Protein 6YYL (pdb70)

Secondary structure (DSSP, 8-state):
-TT---HHHHHTTS----EEEEE---TT--HHHHHHHHHHHHTTSEEEEEEEEETTTTEEEEEEEEEESSTHHHHHHHHHHTTSB--STT---B-EEEE-SS-SHHHHHHHHTTSGGGGS-GGGS-EEE--SSTTTT-EEPPPPP--/-TT---HHHHHTTS----EEEEE---TT--HHHHHHHHHHHHTTSEEEEEEEEETTTTEEEEEEEEEESSTTHHHHHHHHHTT-B--STT---B-EEEE-SS-SHHHHHHHHTTSGGGGS-GGGS-EEE--SSTTTTPEEPPPPP-

Structure (mmCIF, N/CA/C/O backbone):
data_6YYL
#
_entry.id   6YYL
#
_cell.length_a   75.532
_cell.length_b   75.532
_cell.length_c   70.759
_cell.angle_alpha   90.000
_cell.angle_beta   90.000
_cell.angle_gamma   90.000
#
_symmetry.space_group_name_H-M   'P 41'
#
loop_
_entity.id
_entity.type
_entity.pdbx_description
1 polymer 'Meiosis protein mei2'
2 non-polymer DI(HYDROXYETHYL)ETHER
3 non-polymer 1,2-ETHANEDIOL
4 non-polymer 'SULFATE ION'
5 water water
#
loop_
_atom_site.group_PDB
_atom_site.id
_atom_site.type_symbol
_atom_site.label_atom_id
_atom_site.label_alt_id
_atom_site.label_comp_id
_atom_site.label_asym_id
_atom_site.label_entity_id
_atom_site.label_seq_id
_atom_site.pdbx_PDB_ins_code
_atom_site.Cartn_x
_atom_site.Cartn_y
_atom_site.Cartn_z
_atom_site.occupancy
_atom_site.B_iso_or_equiv
_atom_site.auth_seq_id
_atom_site.auth_comp_id
_atom_site.auth_asym_id
_atom_site.auth_atom_id
_atom_site.pdbx_PDB_model_num
ATOM 1 N N . ASP A 1 12 ? -45.393 2.386 -6.224 1.00 59.82 580 ASP A N 1
ATOM 2 C CA . ASP A 1 12 ? -44.140 1.715 -5.886 1.00 58.83 580 ASP A CA 1
ATOM 3 C C . ASP A 1 12 ? -43.769 1.879 -4.392 1.00 55.48 580 ASP A C 1
ATOM 4 O O . ASP A 1 12 ? -44.454 2.607 -3.664 1.00 52.65 580 ASP A O 1
ATOM 9 N N . ARG A 1 13 ? -42.686 1.199 -3.945 1.00 48.91 581 ARG A N 1
ATOM 10 C CA . ARG A 1 13 ? -42.206 1.237 -2.557 1.00 46.83 581 ARG A CA 1
ATOM 11 C C . ARG A 1 13 ? -41.825 2.659 -2.070 1.00 45.81 581 ARG A C 1
ATOM 12 O O . ARG A 1 13 ? -41.831 2.902 -0.861 1.00 44.33 581 ARG A O 1
ATOM 20 N N . ASN A 1 14 ? -41.488 3.585 -3.004 1.00 39.26 582 ASN A N 1
ATOM 21 C CA . ASN A 1 14 ? -41.091 4.959 -2.651 1.00 35.94 582 ASN A CA 1
ATOM 22 C C . ASN A 1 14 ? -42.151 6.010 -3.004 1.00 37.53 582 ASN A C 1
ATOM 23 O O . ASN A 1 14 ? -41.869 7.200 -2.885 1.00 35.53 582 ASN A O 1
ATOM 28 N N . SER A 1 15 ? -43.400 5.602 -3.341 1.00 33.57 583 SER A N 1
ATOM 29 C CA . SER A 1 15 ? -44.427 6.621 -3.608 1.00 33.14 583 SER A CA 1
ATOM 30 C C . SER A 1 15 ? -44.911 7.217 -2.301 1.00 35.36 583 SER A C 1
ATOM 31 O O . SER A 1 15 ? -44.979 6.509 -1.301 1.00 35.02 583 SER A O 1
ATOM 34 N N . VAL A 1 16 ? -45.227 8.515 -2.305 1.00 31.67 584 VAL A N 1
ATOM 35 C CA . VAL A 1 16 ? -45.714 9.220 -1.117 1.00 31.34 584 VAL A CA 1
ATOM 36 C C . VAL A 1 16 ? -47.255 9.242 -1.145 1.00 37.15 584 VAL A C 1
ATOM 37 O O . VAL A 1 16 ? -47.858 9.622 -2.153 1.00 37.69 584 VAL A O 1
ATOM 41 N N . ASP A 1 17 ? -47.877 8.833 -0.027 1.00 33.21 585 ASP A N 1
ATOM 42 C CA . ASP A 1 17 ? -49.322 8.823 0.162 1.00 33.06 585 ASP A CA 1
ATOM 43 C C . ASP A 1 17 ? -49.595 9.613 1.454 1.00 34.35 585 ASP A C 1
ATOM 44 O O . ASP A 1 17 ? -49.260 9.133 2.530 1.00 33.35 585 ASP A O 1
ATOM 49 N N . TYR A 1 18 ? -50.153 10.827 1.343 1.00 30.03 586 TYR A N 1
ATOM 50 C CA . TYR A 1 18 ? -50.415 11.688 2.517 1.00 30.27 586 TYR A CA 1
ATOM 51 C C . TYR A 1 18 ? -51.268 11.029 3.595 1.00 33.34 586 TYR A C 1
ATOM 52 O O . TYR A 1 18 ? -50.976 11.208 4.779 1.00 32.94 586 TYR A O 1
ATOM 61 N N . ALA A 1 19 ? -52.306 10.258 3.199 1.00 30.73 587 ALA A N 1
ATOM 62 C CA . ALA A 1 19 ? -53.168 9.568 4.173 1.00 31.39 587 ALA A CA 1
ATOM 63 C C . ALA A 1 19 ? -52.408 8.542 5.010 1.00 34.99 587 ALA A C 1
ATOM 64 O O . ALA A 1 19 ? -52.733 8.362 6.181 1.00 34.57 587 ALA A O 1
ATOM 66 N N . GLN A 1 20 ? -51.394 7.871 4.419 1.00 32.70 588 GLN A N 1
ATOM 67 C CA . GLN A 1 20 ? -50.584 6.871 5.144 1.00 32.57 588 GLN A CA 1
ATOM 68 C C . GLN A 1 20 ? -49.688 7.571 6.162 1.00 34.45 588 GLN A C 1
ATOM 69 O O . GLN A 1 20 ? -49.453 7.031 7.232 1.00 33.89 588 GLN A O 1
ATOM 75 N N . ILE A 1 21 ? -49.219 8.793 5.839 1.00 30.49 589 ILE A N 1
ATOM 76 C CA . ILE A 1 21 ? -48.427 9.609 6.765 1.00 28.62 589 ILE A CA 1
ATOM 77 C C . ILE A 1 21 ? -49.319 10.068 7.919 1.00 34.54 589 ILE A C 1
ATOM 78 O O . ILE A 1 21 ? -48.911 9.971 9.079 1.00 34.15 589 ILE A O 1
ATOM 83 N N . ALA A 1 22 ? -50.524 10.595 7.593 1.00 31.60 590 ALA A N 1
ATOM 84 C CA . ALA A 1 22 ? -51.483 11.079 8.583 1.00 31.53 590 ALA A CA 1
ATOM 85 C C . ALA A 1 22 ? -51.855 9.968 9.578 1.00 37.43 590 ALA A C 1
ATOM 86 O O . ALA A 1 22 ? -51.845 10.234 10.777 1.00 39.23 590 ALA A O 1
ATOM 88 N N . SER A 1 23 ? -52.101 8.718 9.095 1.00 31.96 591 SER A N 1
ATOM 89 C CA . SER A 1 23 ? -52.469 7.572 9.946 1.00 32.61 591 SER A CA 1
ATOM 90 C C . SER A 1 23 ? -51.272 6.901 10.699 1.00 36.80 591 SER A C 1
ATOM 91 O O . SER A 1 23 ? -51.486 5.995 11.507 1.00 36.64 591 SER A O 1
ATOM 94 N N . GLY A 1 24 ? -50.048 7.357 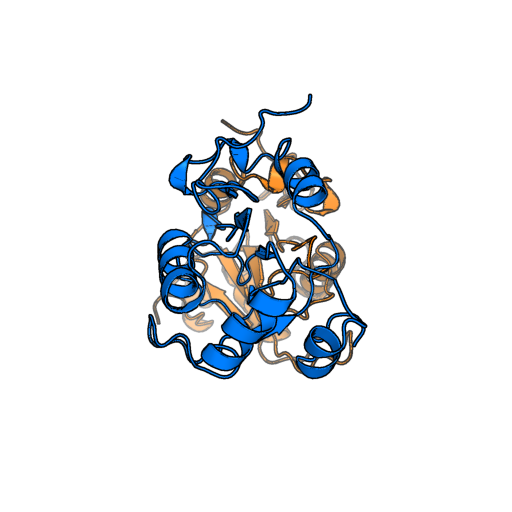10.441 1.00 33.82 592 GLY A N 1
ATOM 95 C CA . GLY A 1 24 ? -48.848 6.855 11.113 1.00 34.04 592 GLY A CA 1
ATOM 96 C C . GLY A 1 24 ? -48.318 5.501 10.669 1.00 38.11 592 GLY A C 1
ATOM 97 O O . GLY A 1 24 ? -47.544 4.876 11.401 1.00 38.11 592 GLY A O 1
ATOM 98 N N . ILE A 1 25 ? -48.700 5.049 9.460 1.00 34.59 593 ILE A N 1
ATOM 99 C CA . ILE A 1 25 ? -48.271 3.749 8.926 1.00 35.79 593 ILE A CA 1
ATOM 100 C C . ILE A 1 25 ? -47.059 3.876 7.976 1.00 39.60 593 ILE A C 1
ATOM 101 O O . ILE A 1 25 ? -46.593 2.868 7.454 1.00 40.48 593 ILE A O 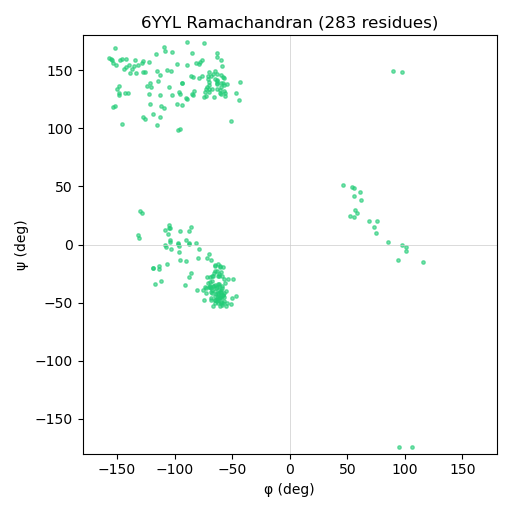1
ATOM 106 N N . ASP A 1 26 ? -46.539 5.097 7.785 1.00 34.62 594 ASP A N 1
ATOM 107 C CA . ASP A 1 26 ? -45.312 5.347 7.039 1.00 33.73 594 ASP A CA 1
ATOM 108 C C . ASP A 1 26 ? -44.633 6.530 7.729 1.00 34.27 594 ASP A C 1
ATOM 109 O O . ASP A 1 26 ?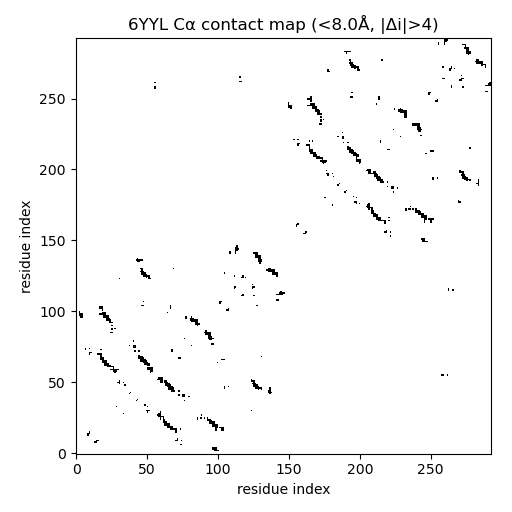 -45.080 7.657 7.576 1.00 32.21 594 ASP A O 1
ATOM 114 N N . THR A 1 27 ? -43.574 6.258 8.511 1.00 30.40 595 THR A N 1
ATOM 115 C CA . THR A 1 27 ? -42.856 7.298 9.265 1.00 29.85 595 THR A CA 1
ATOM 116 C C . THR A 1 27 ? -41.494 7.673 8.639 1.00 35.47 595 THR A C 1
ATOM 117 O O . THR A 1 27 ? -40.674 8.325 9.294 1.00 35.09 595 THR A O 1
ATOM 121 N N . ARG A 1 28 ? -41.271 7.308 7.362 1.00 32.70 596 ARG A N 1
ATOM 122 C CA . ARG A 1 28 ? -40.046 7.730 6.647 1.00 31.37 596 ARG A CA 1
ATOM 123 C C . ARG A 1 28 ? -40.027 9.257 6.523 1.00 32.59 596 ARG A C 1
ATOM 124 O O . ARG A 1 28 ? -41.080 9.884 6.317 1.00 31.35 596 ARG A O 1
ATOM 132 N N . THR A 1 29 ? -38.846 9.863 6.720 1.00 28.33 597 THR A N 1
ATOM 133 C CA . THR A 1 29 ? -38.716 11.330 6.727 1.00 25.85 597 THR A CA 1
ATOM 134 C C . THR A 1 29 ? -37.895 11.875 5.562 1.00 27.94 597 THR A C 1
ATOM 135 O O . THR A 1 29 ? -37.979 13.056 5.281 1.00 26.97 597 THR A O 1
ATOM 139 N N . THR A 1 30 ? -37.087 11.039 4.912 1.00 26.36 598 THR A N 1
ATOM 140 C CA . THR A 1 30 ? -36.245 11.515 3.803 1.00 26.42 598 THR A CA 1
ATOM 141 C C . THR A 1 30 ? -36.978 11.410 2.494 1.00 29.44 598 THR A C 1
ATOM 142 O O . THR A 1 30 ? -37.465 10.353 2.091 1.00 28.38 598 THR A O 1
ATOM 146 N N . VAL A 1 31 ? -37.032 12.532 1.827 1.00 28.35 599 VAL A N 1
ATOM 147 C CA . VAL A 1 31 ? -37.739 12.653 0.582 1.00 28.34 599 VAL A CA 1
ATOM 148 C C . VAL A 1 31 ? -36.819 13.193 -0.521 1.00 32.28 599 VAL A C 1
ATOM 149 O O . VAL A 1 31 ? -35.934 13.997 -0.254 1.00 32.30 599 VAL A O 1
ATOM 153 N N A MET A 1 32 ? -37.067 12.753 -1.749 0.52 28.59 600 MET A N 1
ATOM 154 N N B MET A 1 32 ? -37.030 12.736 -1.761 0.48 30.07 600 MET A N 1
ATOM 155 C CA A MET A 1 32 ? -36.396 13.246 -2.939 0.52 28.28 600 MET A CA 1
ATOM 156 C CA B MET A 1 32 ? -36.315 13.217 -2.944 0.48 30.53 600 MET A CA 1
ATOM 157 C C A MET A 1 32 ? -37.306 14.289 -3.561 0.52 32.74 600 MET A C 1
ATOM 158 C C B MET A 1 32 ? -37.231 14.228 -3.660 0.48 34.13 600 MET A C 1
ATOM 159 O O A MET A 1 32 ? -38.474 13.995 -3.803 0.52 32.01 600 MET A O 1
ATOM 160 O O B MET A 1 32 ? -38.326 13.848 -4.067 0.48 33.82 600 MET A O 1
ATOM 169 N N . ILE A 1 33 ? -36.797 15.505 -3.800 1.00 30.51 601 ILE A N 1
ATOM 170 C CA . ILE A 1 33 ? -37.578 16.550 -4.514 1.00 29.53 601 ILE A CA 1
ATOM 171 C C . ILE A 1 33 ? -37.117 16.359 -5.963 1.00 32.64 601 ILE A C 1
ATOM 172 O O . ILE A 1 33 ? -35.918 16.426 -6.234 1.00 30.40 601 ILE A O 1
ATOM 177 N N . LYS A 1 34 ? -38.058 16.085 -6.871 1.00 29.67 602 LYS A N 1
ATOM 178 C CA . LYS A 1 34 ? -37.800 15.702 -8.265 1.00 29.89 602 LYS A CA 1
ATOM 179 C C . LYS A 1 34 ? -38.143 16.766 -9.323 1.00 32.20 602 LYS A C 1
ATOM 180 O O . LYS A 1 34 ? -38.840 17.725 -9.016 1.00 31.74 602 LYS A O 1
ATOM 186 N N . ASN A 1 35 ? -37.656 16.562 -10.574 1.00 28.94 603 ASN A N 1
ATOM 187 C CA . ASN A 1 35 ? -37.877 17.430 -11.752 1.00 29.25 603 ASN A CA 1
ATOM 188 C C . ASN A 1 35 ? -37.448 18.865 -11.520 1.00 31.48 603 ASN A C 1
ATOM 189 O O . ASN A 1 35 ? -38.132 19.809 -11.919 1.00 30.08 603 ASN A O 1
ATOM 194 N N . ILE A 1 36 ? -36.305 19.028 -10.866 1.00 27.52 604 ILE A N 1
ATOM 195 C CA . ILE A 1 36 ? -35.778 20.350 -10.555 1.00 26.27 604 ILE A CA 1
ATOM 196 C C . ILE A 1 36 ? -35.207 20.969 -11.822 1.00 30.63 604 ILE A C 1
ATOM 197 O O . ILE A 1 36 ? -34.412 20.302 -12.481 1.00 31.72 604 ILE A O 1
ATOM 202 N N . PRO A 1 37 ? -35.609 22.216 -12.215 1.00 27.40 605 PRO A N 1
ATOM 203 C CA . PRO A 1 37 ? -35.057 22.808 -13.463 1.00 27.47 605 PRO A CA 1
ATOM 204 C C . PRO A 1 37 ? -33.530 22.900 -13.419 1.00 33.65 605 PRO A C 1
ATOM 205 O O . PRO A 1 37 ? -32.969 23.121 -12.350 1.00 33.04 605 PRO A O 1
ATOM 209 N N . ASN A 1 38 ? -32.864 22.694 -14.568 1.00 32.46 606 ASN A N 1
ATOM 210 C CA . ASN A 1 38 ? -31.397 22.693 -14.689 1.00 33.26 606 ASN A CA 1
ATOM 211 C C . ASN A 1 38 ? -30.680 23.853 -14.004 1.00 35.41 606 ASN A C 1
ATOM 212 O O . ASN A 1 38 ? -29.667 23.631 -13.339 1.00 35.29 606 ASN A O 1
ATOM 217 N N . LYS A 1 39 ? -31.189 25.070 -14.163 1.00 29.95 607 LYS A N 1
ATOM 218 C CA . LYS A 1 39 ? -30.506 26.246 -13.634 1.00 29.67 607 LYS A CA 1
ATOM 219 C C . LYS A 1 39 ? -30.904 26.634 -12.213 1.00 32.07 607 LYS A C 1
ATOM 220 O O . LYS A 1 39 ? -30.379 27.608 -11.685 1.00 29.85 607 LYS A O 1
ATOM 226 N N . PHE A 1 40 ? -31.765 25.842 -11.561 1.00 29.09 608 PHE A N 1
ATOM 227 C CA . PHE A 1 40 ? -32.137 26.095 -10.183 1.00 28.82 608 PHE A CA 1
ATOM 228 C C . PHE A 1 40 ? -30.897 25.934 -9.299 1.00 33.99 608 PHE A C 1
ATOM 229 O O . PHE A 1 40 ? -30.029 25.101 -9.599 1.00 34.13 608 PHE A O 1
ATOM 237 N N . THR A 1 41 ? -30.769 26.774 -8.274 1.00 30.06 609 THR A N 1
ATOM 238 C CA . THR A 1 41 ? -29.610 26.701 -7.363 1.00 29.88 609 THR A CA 1
ATOM 239 C C . THR A 1 41 ? -30.064 26.168 -6.005 1.00 30.61 609 THR A C 1
ATOM 240 O O . THR A 1 41 ? -31.271 26.108 -5.758 1.00 29.29 609 THR A O 1
ATOM 244 N N . GLN A 1 42 ? -29.117 25.831 -5.098 1.00 27.72 610 GLN A N 1
ATOM 245 C CA . GLN A 1 42 ? -29.502 25.345 -3.770 1.00 28.48 610 GLN A CA 1
ATOM 246 C C . GLN A 1 42 ? -30.122 26.477 -2.944 1.00 31.09 610 GLN A C 1
ATOM 247 O O . GLN A 1 42 ? -31.040 26.215 -2.177 1.00 30.45 610 GLN A O 1
ATOM 253 N N . GLN A 1 43 ? -29.674 27.742 -3.147 1.00 28.49 611 GLN A N 1
ATOM 254 C CA . GLN A 1 43 ? -30.271 28.896 -2.459 1.00 28.00 611 GLN A CA 1
ATOM 255 C C . GLN A 1 43 ? -31.761 29.061 -2.869 1.00 30.51 611 GLN A C 1
ATOM 256 O O . GLN A 1 43 ? -32.624 29.273 -2.005 1.00 29.86 611 GLN A O 1
ATOM 262 N N . MET A 1 44 ? -32.047 28.985 -4.185 1.00 27.45 612 MET A N 1
ATOM 263 C CA . MET A 1 44 ? -33.428 29.078 -4.724 1.00 26.79 612 MET A CA 1
ATOM 264 C C . MET A 1 44 ? -34.281 27.956 -4.135 1.00 28.58 612 MET A C 1
ATOM 265 O O . MET A 1 44 ? -35.425 28.185 -3.792 1.00 28.75 612 MET A O 1
ATOM 270 N N . LEU A 1 45 ? -33.711 26.753 -3.979 1.00 26.87 613 LEU A N 1
ATOM 271 C CA . LEU A 1 45 ? -34.443 25.623 -3.395 1.00 25.18 613 LEU A CA 1
ATOM 272 C C . LEU A 1 45 ? -34.728 25.858 -1.924 1.00 29.04 613 LEU A C 1
ATOM 273 O O . LEU A 1 45 ? -35.840 25.607 -1.480 1.00 28.75 613 LEU A O 1
ATOM 278 N N . ARG A 1 46 ? -33.728 26.316 -1.154 1.00 27.99 614 ARG A N 1
ATOM 279 C CA . ARG A 1 46 ? -33.916 26.613 0.268 1.00 27.25 614 ARG A CA 1
ATOM 280 C C . ARG A 1 46 ? -35.056 27.648 0.457 1.00 29.38 614 ARG A C 1
ATOM 281 O O . ARG A 1 46 ? -35.935 27.439 1.279 1.00 29.24 614 ARG A O 1
ATOM 289 N N . ASP A 1 47 ? -35.034 28.748 -0.311 1.00 25.83 615 ASP A N 1
ATOM 290 C CA . ASP A 1 47 ? -36.057 29.797 -0.263 1.00 24.80 615 ASP A CA 1
ATOM 291 C C . ASP A 1 47 ? -37.446 29.243 -0.623 1.00 27.39 615 ASP A C 1
ATOM 292 O O . ASP A 1 47 ? -38.416 29.503 0.080 1.00 24.80 615 ASP A O 1
ATOM 297 N N . TYR A 1 48 ? -37.516 28.433 -1.684 1.00 24.75 616 TYR A N 1
ATOM 298 C CA . TYR A 1 48 ? -38.740 27.780 -2.183 1.00 24.19 616 TYR A CA 1
ATOM 299 C C . TYR A 1 48 ? -39.355 26.922 -1.066 1.00 26.91 616 TYR A C 1
ATOM 300 O O . TYR A 1 48 ? -40.554 27.004 -0.815 1.00 28.07 616 TYR A O 1
ATOM 309 N N . ILE A 1 49 ? -38.546 26.070 -0.425 1.00 22.87 617 ILE A N 1
ATOM 310 C CA . ILE A 1 49 ? -39.025 25.206 0.662 1.00 22.49 617 ILE A CA 1
ATOM 311 C C . ILE A 1 49 ? -39.493 26.046 1.849 1.00 27.37 617 ILE A C 1
ATOM 312 O O . ILE A 1 49 ? -40.530 25.731 2.412 1.00 28.07 617 ILE A O 1
ATOM 317 N N . ASP A 1 50 ? -38.729 27.119 2.219 1.00 25.90 618 ASP A N 1
ATOM 318 C CA . ASP A 1 50 ? -39.020 28.010 3.358 1.00 25.66 618 ASP A CA 1
ATOM 319 C C . ASP A 1 50 ? -40.343 28.771 3.244 1.00 31.06 618 ASP A C 1
ATOM 320 O O . ASP A 1 50 ? -40.847 29.226 4.265 1.00 29.22 618 ASP A O 1
ATOM 325 N N . VAL A 1 51 ? -40.948 28.858 2.030 1.00 28.50 619 VAL A N 1
ATOM 326 C CA . VAL A 1 51 ? -42.272 29.501 1.868 1.00 27.59 619 VAL A CA 1
ATOM 327 C C . VAL A 1 51 ? -43.298 28.798 2.758 1.00 30.91 619 VAL A C 1
ATOM 328 O O . VAL A 1 51 ? -44.129 29.454 3.392 1.00 31.61 619 VAL A O 1
ATOM 332 N N . THR A 1 52 ? -43.263 27.470 2.781 1.00 26.29 620 THR A N 1
ATOM 333 C CA . THR A 1 52 ? -44.271 26.687 3.510 1.00 26.05 620 THR A CA 1
ATOM 334 C C . THR A 1 52 ? -43.675 25.844 4.627 1.00 30.65 620 THR A C 1
ATOM 335 O O . THR A 1 52 ? -44.423 25.373 5.488 1.00 30.21 620 THR A O 1
ATOM 339 N N . ASN A 1 53 ? -42.353 25.576 4.557 1.00 25.39 621 ASN A N 1
ATOM 340 C CA . ASN A 1 53 ? -41.739 24.609 5.451 1.00 26.12 621 ASN A CA 1
ATOM 341 C C . ASN A 1 53 ? -40.498 25.073 6.216 1.00 28.20 621 ASN A C 1
ATOM 342 O O . ASN A 1 53 ? -39.676 24.238 6.609 1.00 26.75 621 ASN A O 1
ATOM 347 N N . LYS A 1 54 ? -40.380 26.371 6.466 1.00 25.59 622 LYS A N 1
ATOM 348 C CA . LYS A 1 54 ? -39.263 26.909 7.241 1.00 27.57 622 LYS A CA 1
ATOM 349 C C . LYS A 1 54 ? -39.224 26.225 8.625 1.00 31.72 622 LYS A C 1
ATOM 350 O O . LYS A 1 54 ? -40.265 26.077 9.274 1.00 31.05 622 LYS A O 1
ATOM 356 N N . GLY A 1 55 ? -38.034 25.779 9.019 1.00 29.62 623 GLY A N 1
ATOM 357 C CA . GLY A 1 55 ? -37.788 25.158 10.320 1.00 29.94 623 GLY A CA 1
ATOM 358 C C . GLY A 1 55 ? -38.289 23.733 10.475 1.00 33.73 623 GLY A C 1
ATOM 359 O O . GLY A 1 55 ? -38.237 23.192 11.583 1.00 34.53 623 GLY A O 1
ATOM 360 N N . THR A 1 56 ? -38.724 23.084 9.372 1.00 26.19 624 THR A N 1
ATOM 361 C CA . THR A 1 56 ? -39.281 21.722 9.436 1.00 26.28 624 THR A CA 1
ATOM 362 C C . THR A 1 56 ? -38.315 20.628 8.965 1.00 29.25 624 THR A C 1
ATOM 363 O O . THR A 1 56 ? -38.652 19.447 9.030 1.00 29.57 624 THR A O 1
ATOM 367 N N . TYR A 1 57 ? -37.134 21.009 8.478 1.00 25.28 625 TYR A N 1
ATOM 368 C CA . TYR A 1 57 ? -36.202 20.026 7.928 1.00 24.62 625 TYR A CA 1
ATOM 369 C C . TYR A 1 57 ? -34.807 20.148 8.539 1.00 27.47 625 TYR A C 1
ATOM 370 O O . TYR A 1 57 ? -34.446 21.222 9.042 1.00 26.44 625 TYR A O 1
ATOM 379 N N . ASP A 1 58 ? -34.025 19.060 8.507 1.00 24.89 626 ASP A N 1
ATOM 380 C CA . ASP A 1 58 ? -32.701 19.106 9.161 1.00 25.76 626 ASP A CA 1
ATOM 381 C C . ASP A 1 58 ? -31.561 18.584 8.296 1.00 28.26 626 ASP A C 1
ATOM 382 O O . ASP A 1 58 ? -30.438 18.469 8.757 1.00 27.76 626 ASP A O 1
ATOM 387 N N . PHE A 1 59 ? -31.855 18.314 7.041 1.00 27.39 627 PHE A N 1
ATOM 388 C CA . PHE A 1 59 ? -30.878 17.978 6.004 1.00 25.78 627 PHE A CA 1
ATOM 389 C C . PHE A 1 59 ? -31.419 18.509 4.707 1.00 29.43 627 PHE A C 1
ATOM 390 O O . PHE A 1 59 ? -32.606 18.353 4.442 1.00 28.09 627 PHE A O 1
ATOM 398 N N . LEU A 1 60 ? -30.539 19.140 3.899 1.00 27.62 628 LEU A N 1
ATOM 399 C CA . LEU A 1 60 ? -30.872 19.644 2.568 1.00 26.31 628 LEU A CA 1
ATOM 400 C C . LEU A 1 60 ? -29.642 19.578 1.649 1.00 28.44 628 LEU A C 1
ATOM 401 O O . LEU A 1 60 ? -28.584 20.072 2.013 1.00 25.09 628 LEU A O 1
ATOM 406 N N . TYR A 1 61 ? -29.801 18.984 0.460 1.00 25.04 629 TYR A N 1
ATOM 407 C CA . TYR A 1 61 ? -28.720 18.947 -0.524 1.00 25.82 629 TYR A CA 1
ATOM 408 C C . TYR A 1 61 ? -29.218 18.891 -1.956 1.00 29.23 629 TYR A C 1
ATOM 409 O O . TYR A 1 61 ? -29.845 17.911 -2.336 1.00 28.24 629 TYR A O 1
ATOM 418 N N . LEU A 1 62 ? -28.863 19.906 -2.763 1.00 26.25 630 LEU A N 1
ATOM 419 C CA . LEU A 1 62 ? -29.113 19.932 -4.209 1.00 26.78 630 LEU A CA 1
ATOM 420 C C . LEU A 1 62 ? -27.721 19.920 -4.849 1.00 31.71 630 LEU A C 1
ATOM 421 O O . LEU A 1 62 ? -27.032 20.950 -4.844 1.00 31.92 630 LEU A O 1
ATOM 426 N N . ARG A 1 63 ? -27.297 18.762 -5.353 1.00 29.46 631 ARG A N 1
ATOM 427 C CA . ARG A 1 63 ? -25.967 18.618 -5.940 1.00 30.06 631 ARG A CA 1
ATOM 428 C C . ARG A 1 63 ? -25.833 19.356 -7.247 1.00 34.53 631 ARG A C 1
ATOM 429 O O . ARG A 1 63 ? -26.764 19.333 -8.067 1.00 33.17 631 ARG A O 1
ATOM 437 N N . ILE A 1 64 ? -24.678 20.038 -7.422 1.00 31.68 632 ILE A N 1
ATOM 438 C CA . ILE A 1 64 ? -24.358 20.797 -8.629 1.00 32.36 632 ILE A CA 1
ATOM 439 C C . ILE A 1 64 ? -23.337 20.020 -9.449 1.00 37.17 632 ILE A C 1
ATOM 440 O O . ILE A 1 64 ? -22.363 19.512 -8.892 1.00 37.52 632 ILE A O 1
ATOM 445 N N . ASP A 1 65 ? -23.559 19.952 -10.769 1.00 34.41 633 ASP A N 1
ATOM 446 C CA . ASP A 1 65 ? -22.662 19.398 -11.783 1.00 35.22 633 ASP A CA 1
ATOM 447 C C . ASP A 1 65 ? -21.935 20.646 -12.340 1.00 41.34 633 ASP A C 1
ATOM 448 O O . ASP A 1 65 ? -22.492 21.384 -13.157 1.00 41.50 633 ASP A O 1
ATOM 453 N N . PHE A 1 66 ? -20.723 20.907 -11.855 1.00 40.45 634 PHE A N 1
ATOM 454 C CA . PHE A 1 66 ? -19.944 22.094 -12.234 1.00 42.79 634 PHE A CA 1
ATOM 455 C C . PHE A 1 66 ? -19.537 22.128 -13.713 1.00 47.15 634 PHE A C 1
ATOM 456 O O . PHE A 1 66 ? -19.549 23.207 -14.301 1.00 48.75 634 PHE A O 1
ATOM 464 N N . VAL A 1 67 ? -19.239 20.969 -14.324 1.00 42.38 635 VAL A N 1
ATOM 465 C CA . VAL A 1 67 ? -18.878 20.892 -15.745 1.00 42.49 635 VAL A CA 1
ATOM 466 C C . VAL A 1 67 ? -20.082 21.304 -16.641 1.00 46.01 635 VAL A C 1
ATOM 467 O O . VAL A 1 67 ? -19.909 22.122 -17.546 1.00 45.22 635 VAL A O 1
ATOM 471 N N . ASN A 1 68 ? -21.292 20.758 -16.375 1.00 42.01 636 ASN A N 1
ATOM 472 C CA . ASN A 1 68 ? -22.466 21.062 -17.196 1.00 42.36 636 ASN A CA 1
ATOM 473 C C . ASN A 1 68 ? -23.241 22.310 -16.749 1.00 45.16 636 ASN A C 1
ATOM 474 O O . ASN A 1 68 ? -24.240 22.648 -17.391 1.00 45.35 636 ASN A O 1
ATOM 479 N N . LYS A 1 69 ? -22.767 23.013 -15.696 1.00 40.53 637 LYS A N 1
ATOM 480 C CA . LYS A 1 69 ? -23.375 24.254 -15.171 1.00 39.87 637 LYS A CA 1
ATOM 481 C C . LYS A 1 69 ? -24.863 24.065 -14.838 1.00 43.01 637 LYS A C 1
ATOM 482 O O . LYS A 1 69 ? -25.742 24.830 -15.280 1.00 42.65 637 LYS A O 1
ATOM 488 N N . CYS A 1 70 ? -25.149 22.996 -14.093 1.00 37.80 638 CYS A N 1
ATOM 489 C CA . CYS A 1 70 ? -26.524 22.642 -13.751 1.00 36.79 638 CYS A CA 1
ATOM 490 C C . CYS A 1 70 ? -26.565 21.795 -12.492 1.00 37.72 638 CYS A C 1
ATOM 491 O O . CYS A 1 70 ? -25.556 21.202 -12.130 1.00 37.13 638 CYS A O 1
ATOM 494 N N . ASN A 1 71 ? -27.729 21.731 -11.833 1.00 31.61 639 ASN A N 1
ATOM 495 C CA . ASN A 1 71 ? -27.889 20.848 -10.684 1.00 29.98 639 ASN A CA 1
ATOM 496 C C . ASN A 1 71 ? -28.252 19.466 -11.268 1.00 35.18 639 ASN A C 1
ATOM 497 O O . ASN A 1 71 ? -28.668 19.378 -12.436 1.00 36.05 639 ASN A O 1
ATOM 502 N N . VAL A 1 72 ? -28.159 18.414 -10.460 1.00 31.06 640 VAL A N 1
ATOM 503 C CA . VAL A 1 72 ? -28.424 17.025 -10.881 1.00 31.01 640 VAL A CA 1
ATOM 504 C C . VAL A 1 72 ? -29.913 16.685 -11.172 1.00 34.86 640 VAL A C 1
ATOM 505 O O . VAL A 1 72 ? -30.187 15.604 -11.684 1.00 36.08 640 VAL A O 1
ATOM 509 N N . GLY A 1 73 ? -30.842 17.582 -10.876 1.00 29.27 641 GLY A N 1
ATOM 510 C CA . GLY A 1 73 ? -32.251 17.345 -11.192 1.00 28.92 641 GLY A CA 1
ATOM 511 C C . GLY A 1 73 ? -33.117 16.895 -10.037 1.00 31.06 641 GLY A C 1
ATOM 512 O O . GLY A 1 73 ? -34.327 16.780 -10.182 1.00 30.23 641 GLY A O 1
ATOM 513 N N . TYR A 1 74 ? -32.501 16.652 -8.882 1.00 28.22 642 TYR A N 1
ATOM 514 C CA . TYR A 1 74 ? -33.176 16.189 -7.685 1.00 28.15 642 TYR A CA 1
ATOM 515 C C . TYR A 1 74 ? -32.374 16.624 -6.430 1.00 31.06 642 TYR A C 1
ATOM 516 O O . TYR A 1 74 ? -31.149 16.804 -6.507 1.00 28.94 642 TYR A O 1
ATOM 525 N N . ALA A 1 75 ? -33.067 16.727 -5.280 1.00 27.81 643 ALA A N 1
ATOM 526 C CA . ALA A 1 75 ? -32.495 17.095 -3.986 1.00 28.03 643 ALA A CA 1
ATOM 527 C C . ALA A 1 75 ? -32.970 16.155 -2.881 1.00 32.56 643 ALA A C 1
ATOM 528 O O . ALA A 1 75 ? -34.106 15.706 -2.910 1.00 33.17 643 ALA A O 1
ATOM 530 N N . PHE A 1 76 ? -32.121 15.919 -1.881 1.00 28.10 644 PHE A N 1
ATOM 531 C CA . PHE A 1 76 ? -32.492 15.164 -0.678 1.00 27.31 644 PHE A CA 1
ATOM 532 C C . PHE A 1 76 ? -32.936 16.201 0.361 1.00 31.14 644 PHE A C 1
ATOM 533 O O . PHE A 1 76 ? -32.287 17.230 0.537 1.00 29.93 644 PHE A O 1
ATOM 541 N N . ILE A 1 77 ? -34.000 15.891 1.086 1.00 27.61 645 ILE A N 1
ATOM 542 C CA . ILE A 1 77 ? -34.482 16.724 2.179 1.00 25.75 645 ILE A CA 1
ATOM 543 C C . ILE A 1 77 ? -34.913 15.772 3.292 1.00 28.02 645 ILE A C 1
ATOM 544 O O . ILE A 1 77 ? -35.607 14.795 3.018 1.00 26.40 645 ILE A O 1
ATOM 549 N N . ASN A 1 78 ? -34.462 16.020 4.522 1.00 23.41 646 ASN A N 1
ATOM 550 C CA . ASN A 1 78 ? -34.927 15.209 5.616 1.00 23.92 646 ASN A CA 1
ATOM 551 C C . ASN A 1 78 ? -35.832 16.054 6.464 1.00 28.41 646 ASN A C 1
ATOM 552 O O . ASN A 1 78 ? -35.384 17.047 7.042 1.00 26.76 646 ASN A O 1
ATOM 557 N N . PHE A 1 79 ? -37.106 15.661 6.569 1.00 26.56 647 PHE A N 1
ATOM 558 C CA . PHE A 1 79 ? -38.034 16.392 7.416 1.00 26.01 647 PHE A CA 1
ATOM 559 C C . PHE A 1 79 ? -37.887 15.894 8.852 1.00 29.82 647 PHE A C 1
ATOM 560 O O . PHE A 1 79 ? -37.626 14.716 9.074 1.00 29.38 647 PHE A O 1
ATOM 568 N N . ILE A 1 80 ? -38.028 16.795 9.827 1.00 26.99 648 ILE A N 1
ATOM 569 C CA . ILE A 1 80 ? -37.903 16.428 11.249 1.00 27.65 648 ILE A CA 1
ATOM 570 C C . ILE A 1 80 ? -39.085 15.535 11.665 1.00 32.45 648 ILE A C 1
ATOM 571 O O . ILE A 1 80 ? -38.897 14.565 12.400 1.00 32.62 648 ILE A O 1
ATOM 576 N N . GLU A 1 81 ? -40.294 15.866 11.184 1.00 26.83 649 GLU A N 1
ATOM 577 C CA . GLU A 1 81 ? -41.499 15.096 11.478 1.00 27.38 649 GLU A CA 1
ATOM 578 C C . GLU A 1 81 ? -42.057 14.656 10.121 1.00 30.98 649 GLU A C 1
ATOM 579 O O . GLU A 1 81 ? -42.088 15.480 9.209 1.00 28.97 649 GLU A O 1
ATOM 585 N N . PRO A 1 82 ? -42.545 13.405 9.975 1.00 28.38 650 PRO A N 1
ATOM 586 C CA . PRO A 1 82 ? -43.119 12.993 8.681 1.00 27.83 650 PRO A CA 1
ATOM 587 C C . PRO A 1 82 ? -44.334 13.815 8.238 1.00 30.51 650 PRO A C 1
ATOM 588 O O . PRO A 1 82 ? -44.564 13.939 7.036 1.00 29.85 650 PRO A O 1
ATOM 592 N N . GLN A 1 83 ? -45.070 14.426 9.185 1.00 27.95 651 GLN A N 1
ATOM 593 C CA . GLN A 1 83 ? -46.252 15.253 8.868 1.00 27.71 651 GLN A CA 1
ATOM 594 C C . GLN A 1 83 ? -45.891 16.480 7.990 1.00 31.61 651 GLN A C 1
ATOM 595 O O . GLN A 1 83 ? -46.714 16.927 7.209 1.00 30.72 651 GLN A O 1
ATOM 601 N N . SER A 1 84 ? -44.644 16.981 8.085 1.00 28.92 652 SER A N 1
ATOM 602 C CA . SER A 1 84 ? -44.171 18.101 7.286 1.00 26.98 652 SER A CA 1
ATOM 603 C C . SER A 1 84 ? -44.113 17.774 5.794 1.00 28.88 652 SER A C 1
ATOM 604 O O . SER A 1 84 ? -44.099 18.695 4.986 1.00 27.99 652 SER A O 1
ATOM 607 N N . ILE A 1 85 ? -44.133 16.478 5.420 1.00 26.61 653 ILE A N 1
ATOM 608 C CA . ILE A 1 85 ? -44.193 16.030 4.020 1.00 25.39 653 ILE A CA 1
ATOM 609 C C . ILE A 1 85 ? -45.574 16.388 3.474 1.00 30.10 653 ILE A C 1
ATOM 610 O O . ILE A 1 85 ? -45.678 16.801 2.320 1.00 30.60 653 ILE A O 1
ATOM 615 N N . ILE A 1 86 ? -46.623 16.281 4.315 1.00 27.27 654 ILE A N 1
ATOM 616 C CA . ILE A 1 86 ? -47.987 16.631 3.920 1.00 26.18 654 ILE A CA 1
ATOM 617 C C . ILE A 1 86 ? -48.037 18.133 3.643 1.00 29.80 654 ILE A C 1
ATOM 618 O O . ILE A 1 86 ? -48.516 18.521 2.591 1.00 29.45 654 ILE A O 1
ATOM 623 N N . THR A 1 87 ? -47.484 18.970 4.552 1.00 25.82 655 THR A N 1
ATOM 624 C CA . THR A 1 87 ? -47.446 20.421 4.346 1.00 25.72 655 THR A CA 1
ATOM 625 C C . THR A 1 87 ? -46.782 20.754 3.026 1.00 28.29 655 THR A C 1
ATOM 626 O O . THR A 1 87 ? -47.362 21.486 2.230 1.00 28.23 655 THR A O 1
ATOM 630 N N . PHE A 1 88 ? -45.559 20.223 2.787 1.00 25.07 656 PHE A N 1
ATOM 631 C CA . PHE A 1 88 ? -44.840 20.479 1.548 1.00 24.51 656 PHE A CA 1
ATOM 632 C C . PHE A 1 88 ? -45.597 19.986 0.310 1.00 29.19 656 PHE A C 1
ATOM 633 O O . PHE A 1 88 ? -45.754 20.726 -0.657 1.00 28.94 656 PHE A O 1
ATOM 641 N N . GLY A 1 89 ? -45.992 18.721 0.343 1.00 27.97 657 GLY A N 1
ATOM 642 C CA . GLY A 1 89 ? -46.668 18.043 -0.752 1.00 28.24 657 GLY A CA 1
ATOM 643 C C . GLY A 1 89 ? -47.970 18.696 -1.140 1.00 33.40 657 GLY A C 1
ATOM 644 O O . GLY A 1 89 ? -48.175 18.993 -2.326 1.00 34.34 657 GLY A O 1
ATOM 645 N N . LYS A 1 90 ? -48.848 18.966 -0.142 1.00 28.70 658 LYS A N 1
ATOM 646 C CA . LYS A 1 90 ? -50.136 19.600 -0.422 1.00 29.93 658 LYS A CA 1
ATOM 647 C C . LYS A 1 90 ? -50.000 21.028 -0.965 1.00 33.48 658 LYS A C 1
ATOM 648 O O . LYS A 1 90 ? -50.899 21.487 -1.663 1.00 35.78 658 LYS A O 1
ATOM 654 N N . ALA A 1 91 ? -48.881 21.702 -0.708 1.00 27.18 659 ALA A N 1
ATOM 655 C CA . ALA A 1 91 ? -48.684 23.056 -1.231 1.00 26.76 659 ALA A CA 1
ATOM 656 C C . ALA A 1 91 ? -48.000 23.067 -2.600 1.00 30.20 659 ALA A C 1
ATOM 657 O O . ALA A 1 91 ? -48.274 23.959 -3.407 1.00 30.72 659 ALA A O 1
ATOM 659 N N . ARG A 1 92 ? -47.074 22.127 -2.838 1.00 26.36 660 ARG A N 1
ATOM 660 C CA . ARG A 1 92 ? -46.198 22.184 -4.007 1.00 26.76 660 ARG A CA 1
ATOM 661 C C . ARG A 1 92 ? -46.284 21.081 -5.051 1.00 30.47 660 ARG A C 1
ATOM 662 O O . ARG A 1 92 ? -46.018 21.355 -6.224 1.00 30.24 660 ARG A O 1
ATOM 670 N N . VAL A 1 93 ? -46.565 19.849 -4.649 1.00 26.95 661 VAL A N 1
ATOM 671 C CA . VAL A 1 93 ? -46.564 18.724 -5.581 1.00 26.94 661 VAL A CA 1
ATOM 672 C C . VAL A 1 93 ? -47.684 18.887 -6.592 1.00 30.72 661 VAL A C 1
ATOM 673 O O . VAL A 1 93 ? -48.821 19.107 -6.199 1.00 30.98 661 VAL A O 1
ATOM 677 N N . GLY A 1 94 ? -47.329 18.809 -7.879 1.00 27.43 662 GLY A N 1
ATOM 678 C CA . GLY A 1 94 ? -48.281 18.975 -8.961 1.00 28.56 662 GLY A CA 1
ATOM 679 C C . GLY A 1 94 ? -48.257 20.390 -9.498 1.00 31.97 662 GLY A C 1
ATOM 680 O O . GLY A 1 94 ? -48.979 20.685 -10.437 1.00 33.03 662 GLY A O 1
ATOM 681 N N . THR A 1 95 ? -47.402 21.280 -8.933 1.00 27.07 663 THR A N 1
ATOM 682 C CA . THR A 1 95 ? -47.322 22.670 -9.393 1.00 25.91 663 THR A CA 1
ATOM 683 C C . THR A 1 95 ? -46.033 22.879 -10.172 1.00 30.17 663 THR A C 1
ATOM 684 O O . THR A 1 95 ? -45.024 22.206 -9.915 1.00 29.45 663 THR A O 1
ATOM 688 N N . GLN A 1 96 ? -46.061 23.813 -11.132 1.00 29.15 664 GLN A N 1
ATOM 689 C CA . GLN A 1 96 ? -44.880 24.138 -11.929 1.00 28.17 664 GLN A CA 1
ATOM 690 C C . GLN A 1 96 ? -43.925 25.026 -11.168 1.00 31.67 664 GLN A C 1
ATOM 691 O O . GLN A 1 96 ? -44.364 25.932 -10.459 1.00 29.63 664 GLN A O 1
ATOM 697 N N . TRP A 1 97 ? -42.604 24.808 -11.368 1.00 29.69 665 TRP A N 1
ATOM 698 C CA . TRP A 1 97 ? -41.550 25.622 -10.758 1.00 29.16 665 TRP A CA 1
ATOM 699 C C . TRP A 1 97 ? -41.672 27.071 -11.213 1.00 33.59 665 TRP A C 1
ATOM 700 O O . TRP A 1 97 ? -41.427 27.998 -10.441 1.00 34.34 665 TRP A O 1
ATOM 711 N N . ASN A 1 98 ? -42.073 27.262 -12.465 1.00 29.88 666 ASN A N 1
ATOM 712 C CA . ASN A 1 98 ? -42.248 28.584 -13.078 1.00 29.63 666 ASN A CA 1
ATOM 713 C C . ASN A 1 98 ? -40.992 29.458 -13.009 1.00 31.51 666 ASN A C 1
ATOM 714 O O . ASN A 1 98 ? -41.069 30.621 -12.627 1.00 30.77 666 ASN A O 1
ATOM 719 N N . VAL A 1 99 ? -39.837 28.890 -13.401 1.00 27.74 667 VAL A N 1
ATOM 720 C CA . VAL A 1 99 ? -38.557 29.608 -13.496 1.00 27.70 667 VAL A CA 1
ATOM 721 C C . VAL A 1 99 ? -37.894 29.134 -14.761 1.00 31.26 667 VAL A C 1
ATOM 722 O O . VAL A 1 99 ? -38.109 27.988 -15.134 1.00 30.35 667 VAL A O 1
ATOM 726 N N . PHE A 1 100 ? -37.127 30.007 -15.442 1.00 29.75 668 PHE A N 1
ATOM 727 C CA . PHE A 1 100 ? -36.329 29.695 -16.657 1.00 30.83 668 PHE A CA 1
ATOM 728 C C . PHE A 1 100 ? -37.164 29.100 -17.806 1.00 36.53 668 PHE A C 1
ATOM 729 O O . PHE A 1 100 ? -36.625 28.381 -18.652 1.00 36.09 668 PHE A O 1
ATOM 737 N N . HIS A 1 101 ? -38.487 29.378 -17.812 1.00 35.86 669 HIS A N 1
ATOM 738 C CA . HIS A 1 101 ? -39.467 28.860 -18.781 1.00 38.12 669 HIS A CA 1
ATOM 739 C C . HIS A 1 101 ? -39.535 27.315 -18.803 1.00 38.25 669 HIS A C 1
ATOM 740 O O . HIS A 1 101 ? -39.877 26.711 -19.825 1.00 37.36 669 HIS A O 1
ATOM 747 N N . SER A 1 102 ? -39.192 26.684 -17.663 1.00 32.06 670 SER A N 1
ATOM 748 C CA . SER A 1 102 ? -39.253 25.240 -17.511 1.00 30.88 670 SER A CA 1
ATOM 749 C C . SER A 1 102 ? -40.717 24.804 -17.512 1.00 33.20 670 SER A C 1
ATOM 750 O O . SER A 1 102 ? -41.583 25.535 -17.034 1.00 31.79 670 SER A O 1
ATOM 753 N N . GLU A 1 103 ? -40.994 23.633 -18.081 1.00 28.70 671 GLU A N 1
ATOM 754 C CA . GLU A 1 103 ? -42.332 23.064 -18.079 1.00 28.42 671 GLU A CA 1
ATOM 755 C C . GLU A 1 103 ? -42.462 22.061 -16.910 1.00 32.34 671 GLU A C 1
ATOM 756 O O . GLU A 1 103 ? -43.539 21.516 -16.680 1.00 33.07 671 GLU A O 1
ATOM 762 N N . LYS A 1 104 ? -41.365 21.794 -16.214 1.00 28.87 672 LYS A N 1
ATOM 763 C CA . LYS A 1 104 ? -41.305 20.827 -15.120 1.00 28.34 672 LYS A CA 1
ATOM 764 C C . LYS A 1 104 ? -42.183 21.169 -13.907 1.00 32.50 672 LYS A C 1
ATOM 765 O O . LYS A 1 104 ? -42.417 22.343 -13.575 1.00 30.85 672 LYS A O 1
ATOM 771 N N . ILE A 1 105 ? -42.688 20.102 -13.274 1.00 31.56 673 ILE A N 1
ATOM 772 C CA . ILE A 1 105 ? -43.548 20.180 -12.106 1.00 32.23 673 ILE A CA 1
ATOM 773 C C . ILE A 1 105 ? -42.838 19.574 -10.909 1.00 34.27 673 ILE A C 1
ATOM 774 O O . ILE A 1 105 ? -42.154 18.551 -11.039 1.00 32.48 673 ILE A O 1
ATOM 779 N N . CYS A 1 106 ? -43.007 20.204 -9.742 1.00 30.29 674 CYS A N 1
ATOM 780 C CA . CYS A 1 106 ? -42.469 19.698 -8.491 1.00 28.77 674 CYS A CA 1
ATOM 781 C C . CYS A 1 106 ? -43.133 18.327 -8.177 1.00 31.47 674 CYS A C 1
ATOM 782 O O . CYS A 1 106 ? -44.348 18.140 -8.339 1.00 30.02 674 CYS A O 1
ATOM 785 N N . ASP A 1 107 ? -42.310 17.351 -7.801 1.00 27.34 675 ASP A N 1
ATOM 786 C CA . ASP A 1 107 ? -42.810 16.042 -7.419 1.00 26.95 675 ASP A CA 1
ATOM 787 C C . ASP A 1 107 ? -41.899 15.481 -6.371 1.00 30.66 675 ASP A C 1
ATOM 788 O O . ASP A 1 107 ? -40.766 15.964 -6.216 1.00 29.69 675 ASP A O 1
ATOM 793 N N . ILE A 1 108 ? -42.403 14.516 -5.596 1.00 28.30 676 ILE A N 1
ATOM 794 C CA . ILE A 1 108 ? -41.623 13.889 -4.521 1.00 27.71 676 ILE A CA 1
ATOM 795 C C . ILE A 1 108 ? -41.767 12.364 -4.533 1.00 31.93 676 ILE A C 1
ATOM 796 O O . ILE A 1 108 ? -42.753 11.816 -5.044 1.00 31.91 676 ILE A O 1
ATOM 801 N N . SER A 1 109 ? -40.804 11.695 -3.921 1.00 28.62 677 SER A N 1
ATOM 802 C CA . SER A 1 109 ? -40.836 10.257 -3.627 1.00 29.08 677 SER A CA 1
ATOM 803 C C . SER A 1 109 ? -39.901 10.061 -2.422 1.00 33.06 677 SER A C 1
ATOM 804 O O . SER A 1 109 ? -39.073 10.927 -2.144 1.00 32.12 677 SER A O 1
ATOM 807 N N . TYR A 1 110 ? -40.045 8.980 -1.692 1.00 29.32 678 TYR A N 1
ATOM 808 C CA . TYR A 1 110 ? -39.131 8.711 -0.582 1.00 28.95 678 TYR A CA 1
ATOM 809 C C . TYR A 1 110 ? -37.727 8.323 -1.096 1.00 34.61 678 TYR A C 1
ATOM 810 O O . TYR A 1 110 ? -37.598 7.639 -2.101 1.00 33.10 678 TYR A O 1
ATOM 819 N N . ALA A 1 111 ? -36.685 8.722 -0.379 1.00 34.38 679 ALA A N 1
ATOM 820 C CA . ALA A 1 111 ? -35.329 8.323 -0.729 1.00 35.46 679 ALA A CA 1
ATOM 821 C C . ALA A 1 111 ? -35.078 6.914 -0.187 1.00 39.80 679 ALA A C 1
ATOM 822 O O . ALA A 1 111 ? -35.719 6.480 0.782 1.00 37.98 679 ALA A O 1
ATOM 824 N N . ASN A 1 112 ? -34.129 6.205 -0.797 1.00 39.67 680 ASN A N 1
ATOM 825 C CA . ASN A 1 112 ? -33.713 4.892 -0.311 1.00 42.18 680 ASN A CA 1
ATOM 826 C C . ASN A 1 112 ? -32.934 5.046 1.015 1.00 47.08 680 ASN A C 1
ATOM 827 O O . ASN A 1 112 ? -33.116 4.236 1.934 1.00 47.87 680 ASN A O 1
ATOM 832 N N . ILE A 1 113 ? -32.131 6.125 1.131 1.00 41.75 681 ILE A N 1
ATOM 833 C CA . ILE A 1 113 ? -31.390 6.447 2.360 1.00 41.40 681 ILE A CA 1
ATOM 834 C C . ILE A 1 113 ? -32.328 7.226 3.291 1.00 40.93 681 ILE A C 1
ATOM 835 O O . ILE A 1 113 ? -32.968 8.183 2.862 1.00 39.53 681 ILE A O 1
ATOM 840 N N . GLN A 1 114 ? -32.425 6.793 4.544 1.00 35.81 682 GLN A N 1
ATOM 841 C CA . GLN A 1 114 ? -33.348 7.376 5.508 1.00 34.48 682 GLN A CA 1
ATOM 842 C C . GLN A 1 114 ? -32.686 7.917 6.773 1.00 39.15 682 GLN A C 1
ATOM 843 O O . GLN A 1 114 ? -31.882 7.220 7.397 1.00 40.38 682 GLN A O 1
ATOM 849 N N . GLY A 1 115 ? -33.023 9.160 7.124 1.00 34.32 683 GLY A N 1
ATOM 850 C CA . GLY A 1 115 ? -32.554 9.813 8.340 1.00 33.36 683 GLY A CA 1
ATOM 851 C C . GLY A 1 115 ? -31.365 10.743 8.215 1.00 35.06 683 GLY A C 1
ATOM 852 O O . GLY A 1 115 ? -30.457 10.503 7.421 1.00 33.12 683 GLY A O 1
ATOM 853 N N . LYS A 1 116 ? -31.336 11.782 9.068 1.00 32.33 684 LYS A N 1
ATOM 854 C CA . LYS A 1 116 ? -30.264 12.775 9.126 1.00 31.11 684 LYS A CA 1
ATOM 855 C C . LYS A 1 116 ? -28.892 12.118 9.368 1.00 35.86 684 LYS A C 1
ATOM 856 O O . LYS A 1 116 ? -27.943 12.455 8.664 1.00 35.61 684 LYS A O 1
ATOM 862 N N . ASP A 1 117 ? -28.794 11.169 10.315 1.00 34.39 685 ASP A N 1
ATOM 863 C CA . ASP A 1 117 ? -27.516 10.492 10.625 1.00 36.13 685 ASP A CA 1
ATOM 864 C C . ASP A 1 117 ? -26.954 9.729 9.431 1.00 39.96 685 ASP A C 1
ATOM 865 O O . ASP A 1 117 ? -25.782 9.919 9.104 1.00 40.24 685 ASP A O 1
ATOM 870 N N . ARG A 1 118 ? -27.791 8.956 8.719 1.00 36.14 686 ARG A N 1
ATOM 871 C CA . ARG A 1 118 ? -27.342 8.240 7.521 1.00 36.58 686 ARG A CA 1
ATOM 872 C C . ARG A 1 118 ? -26.919 9.209 6.407 1.00 39.90 686 ARG A C 1
ATOM 873 O O . ARG A 1 118 ? -25.916 8.972 5.736 1.00 40.11 686 ARG A O 1
ATOM 881 N N . LEU A 1 119 ? -27.640 10.332 6.260 1.00 35.47 687 LEU A N 1
ATOM 882 C CA . LEU A 1 119 ? -27.311 11.361 5.264 1.00 33.62 687 LEU A CA 1
ATOM 883 C C . LEU A 1 119 ? -25.959 12.017 5.563 1.00 35.93 687 LEU A C 1
ATOM 884 O O . LEU A 1 119 ? -25.188 12.253 4.640 1.00 35.20 687 LEU A O 1
ATOM 889 N N . ILE A 1 120 ? -25.669 12.285 6.846 1.00 32.01 688 ILE A N 1
ATOM 890 C CA . ILE A 1 120 ? -24.405 12.886 7.282 1.00 32.62 688 ILE A CA 1
ATOM 891 C C . ILE A 1 120 ? -23.263 11.929 6.932 1.00 39.90 688 ILE A C 1
ATOM 892 O O . ILE A 1 120 ? -22.276 12.346 6.308 1.00 39.15 688 ILE A O 1
ATOM 897 N N . GLU A 1 121 ? -23.434 10.640 7.296 1.00 38.76 689 GLU A N 1
ATOM 898 C CA . GLU A 1 121 ? -22.446 9.586 7.045 1.00 40.67 689 GLU A CA 1
ATOM 899 C C . GLU A 1 121 ? -22.200 9.388 5.537 1.00 44.78 689 GLU A C 1
ATOM 900 O O . GLU A 1 121 ? -21.066 9.140 5.141 1.00 46.15 689 GLU A O 1
ATOM 906 N N . LYS A 1 122 ? -23.234 9.574 4.689 1.00 39.58 690 LYS A N 1
ATOM 907 C CA . LYS A 1 122 ? -23.089 9.438 3.235 1.00 38.79 690 LYS A CA 1
ATOM 908 C C . LYS A 1 122 ? -22.244 10.563 2.594 1.00 43.05 690 LYS A C 1
ATOM 909 O O . LYS A 1 122 ? -21.495 10.285 1.653 1.00 42.66 690 LYS A O 1
ATOM 915 N N . PHE A 1 123 ? -22.344 11.816 3.102 1.00 38.16 691 PHE A N 1
ATOM 916 C CA . PHE A 1 123 ? -21.620 12.948 2.503 1.00 36.74 691 PHE A CA 1
ATOM 917 C C . PHE A 1 123 ? -20.397 13.489 3.269 1.00 41.91 691 PHE A C 1
ATOM 918 O O . PHE A 1 123 ? -19.617 14.213 2.655 1.00 41.44 691 PHE A O 1
ATOM 926 N N . ARG A 1 124 ? -20.216 13.179 4.581 1.00 40.23 692 ARG A N 1
ATOM 927 C CA . ARG A 1 124 ? -19.105 13.747 5.374 1.00 39.51 692 ARG A CA 1
ATOM 928 C C . ARG A 1 124 ? -17.710 13.440 4.814 1.00 44.64 692 ARG A C 1
ATOM 929 O O . ARG A 1 124 ? -16.831 14.307 4.897 1.00 44.50 692 ARG A O 1
ATOM 937 N N . ASN A 1 125 ? -17.517 12.242 4.232 1.00 42.74 693 ASN A N 1
ATOM 938 C CA . ASN A 1 125 ? -16.240 11.836 3.633 1.00 45.12 693 ASN A CA 1
ATOM 939 C C . ASN A 1 125 ? -16.181 12.061 2.119 1.00 50.97 693 ASN A C 1
ATOM 940 O O . ASN A 1 125 ? -15.148 11.788 1.509 1.00 53.41 693 ASN A O 1
ATOM 945 N N . SER A 1 126 ? -17.277 12.562 1.526 1.00 46.28 694 SER A N 1
ATOM 946 C CA . SER A 1 126 ? -17.403 12.812 0.104 1.00 46.25 694 SER A CA 1
ATOM 947 C C . SER A 1 126 ? -16.547 13.974 -0.396 1.00 51.76 694 SER A C 1
ATOM 948 O O . SER A 1 126 ? -16.240 14.908 0.358 1.00 49.72 694 SER A O 1
ATOM 951 N N A CYS A 1 127 ? -16.202 13.916 -1.694 0.60 49.65 695 CYS A N 1
ATOM 952 N N B CYS A 1 127 ? -16.174 13.924 -1.689 0.40 49.74 695 CYS A N 1
ATOM 953 C CA A CYS A 1 127 ? -15.415 14.917 -2.414 0.60 50.15 695 CYS A CA 1
ATOM 954 C CA B CYS A 1 127 ? -15.384 14.969 -2.349 0.40 50.24 695 CYS A CA 1
ATOM 955 C C A CYS A 1 127 ? -16.189 16.250 -2.557 0.60 52.02 695 CYS A C 1
ATOM 956 C C B CYS A 1 127 ? -16.186 16.269 -2.560 0.40 51.99 695 CYS A C 1
ATOM 957 O O A CYS A 1 127 ? -15.572 17.303 -2.752 0.60 51.42 695 CYS A O 1
ATOM 958 O O B CYS A 1 127 ? -15.587 17.322 -2.803 0.40 51.47 695 CYS A O 1
ATOM 963 N N . VAL A 1 128 ? -17.533 16.200 -2.426 1.00 46.53 696 VAL A N 1
ATOM 964 C CA . VAL A 1 128 ? -18.430 17.364 -2.547 1.00 45.34 696 VAL A CA 1
ATOM 965 C C . VAL A 1 128 ? -18.173 18.401 -1.427 1.00 50.24 696 VAL A C 1
ATOM 966 O O . VAL A 1 128 ? -18.422 19.587 -1.626 1.00 49.14 696 VAL A O 1
ATOM 970 N N . MET A 1 129 ? -17.620 17.943 -0.280 1.00 47.72 697 MET A N 1
ATOM 971 C CA . MET A 1 129 ? -17.260 18.772 0.868 1.00 47.18 697 MET A CA 1
ATOM 972 C C . MET A 1 129 ? -16.031 19.660 0.595 1.00 55.16 697 MET A C 1
ATOM 973 O O . MET A 1 129 ? -15.737 20.549 1.392 1.00 54.37 697 MET A O 1
ATOM 978 N N . ASP A 1 130 ? -15.312 19.414 -0.520 1.00 54.82 698 ASP A N 1
ATOM 979 C CA . ASP A 1 130 ? -14.134 20.188 -0.914 1.00 56.49 698 ASP A CA 1
ATOM 980 C C . ASP A 1 130 ? -14.484 21.383 -1.814 1.00 60.59 698 ASP A C 1
ATOM 981 O O . ASP A 1 130 ? -13.667 22.294 -1.979 1.00 60.88 698 ASP A O 1
ATOM 986 N N . GLU A 1 131 ? -15.716 21.403 -2.350 1.00 55.84 699 GLU A N 1
ATOM 987 C CA . GLU A 1 131 ? -16.206 22.486 -3.197 1.00 55.02 699 GLU A CA 1
ATOM 988 C C . GLU A 1 131 ? -16.546 23.745 -2.395 1.00 56.64 699 GLU A C 1
ATOM 989 O O . GLU A 1 131 ? -16.511 23.718 -1.161 1.00 56.69 699 GLU A O 1
ATOM 995 N N . ASN A 1 132 ? -16.879 24.851 -3.102 1.00 50.56 700 ASN A N 1
ATOM 996 C CA . ASN A 1 132 ? -17.277 26.131 -2.520 1.00 49.48 700 ASN A CA 1
ATOM 997 C C . ASN A 1 132 ? -18.260 25.853 -1.373 1.00 50.83 700 ASN A C 1
ATOM 998 O O . ASN A 1 132 ? -19.256 25.152 -1.591 1.00 46.92 700 ASN A O 1
ATOM 1003 N N . PRO A 1 133 ? -17.957 26.351 -0.145 1.00 48.78 701 PRO A N 1
ATOM 1004 C CA . PRO A 1 133 ? -18.838 26.090 1.018 1.00 47.71 701 PRO A CA 1
ATOM 1005 C C . PRO A 1 133 ? -20.315 26.355 0.821 1.00 49.70 701 PRO A C 1
ATOM 1006 O O . PRO A 1 133 ? -21.138 25.667 1.426 1.00 48.53 701 PRO A O 1
ATOM 1010 N N . ALA A 1 134 ? -20.659 27.316 -0.045 1.00 46.91 702 ALA A N 1
ATOM 1011 C CA . ALA A 1 134 ? -22.050 27.657 -0.318 1.00 46.73 702 ALA A CA 1
ATOM 1012 C C . ALA A 1 134 ? -22.831 26.544 -1.005 1.00 49.23 702 ALA A C 1
ATOM 1013 O O . ALA A 1 134 ? -24.056 26.524 -0.898 1.00 49.77 702 ALA A O 1
ATOM 1015 N N . TYR A 1 135 ? -22.147 25.633 -1.718 1.00 44.11 703 TYR A N 1
ATOM 1016 C CA . TYR A 1 135 ? -22.827 24.605 -2.512 1.00 42.80 703 TYR A CA 1
ATOM 1017 C C . TYR A 1 135 ? -22.819 23.196 -1.872 1.00 41.28 703 TYR A C 1
ATOM 1018 O O . TYR A 1 135 ? -23.320 22.239 -2.463 1.00 41.28 703 TYR A O 1
ATOM 1027 N N . ARG A 1 136 ? -22.285 23.088 -0.664 1.00 33.87 704 ARG A N 1
ATOM 1028 C CA . ARG A 1 136 ? -22.142 21.838 0.075 1.00 32.55 704 ARG A CA 1
ATOM 1029 C C . ARG A 1 136 ? -23.469 21.368 0.685 1.00 32.73 704 ARG A C 1
ATOM 1030 O O . ARG A 1 136 ? -24.343 22.204 0.936 1.00 31.86 704 ARG A O 1
ATOM 1038 N N . PRO A 1 137 ? -23.626 20.063 1.015 1.00 28.49 705 PRO A N 1
ATOM 1039 C CA . PRO A 1 137 ? -24.844 19.648 1.743 1.00 26.97 705 PRO A CA 1
ATOM 1040 C C . PRO A 1 137 ? -24.940 20.408 3.066 1.00 30.68 705 PRO A C 1
ATOM 1041 O O . PRO A 1 137 ? -23.906 20.802 3.638 1.00 28.60 705 PRO A O 1
ATOM 1045 N N . LYS A 1 138 ? -26.176 20.574 3.561 1.00 27.85 706 LYS A N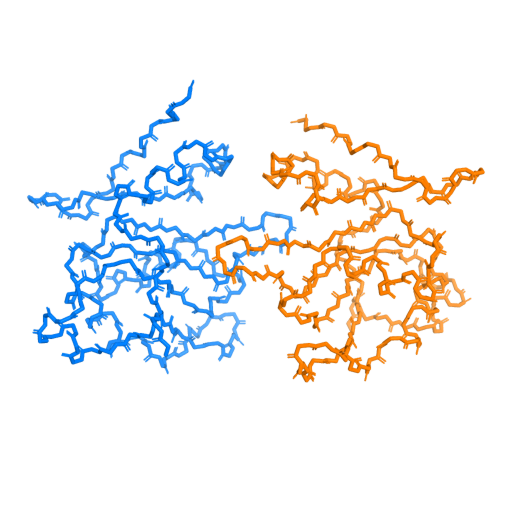 1
ATOM 1046 C CA . LYS A 1 138 ? -26.431 21.284 4.808 1.00 26.80 706 LYS A CA 1
ATOM 1047 C C . LYS A 1 138 ? -27.222 20.462 5.772 1.00 30.05 706 LYS A C 1
ATOM 1048 O O . LYS A 1 138 ? -28.086 19.678 5.371 1.00 25.95 706 LYS A O 1
ATOM 1054 N N . ILE A 1 139 ? -26.950 20.697 7.076 1.00 27.52 707 ILE A N 1
ATOM 1055 C CA . ILE A 1 139 ? -27.703 20.151 8.201 1.00 25.58 707 ILE A CA 1
ATOM 1056 C C . ILE A 1 139 ? -28.205 21.311 9.022 1.00 28.23 707 ILE A C 1
ATOM 1057 O O . ILE A 1 139 ? -27.668 22.424 8.930 1.00 26.55 707 ILE A O 1
ATOM 1062 N N . PHE A 1 140 ? -29.272 21.080 9.787 1.00 25.01 708 PHE A N 1
ATOM 1063 C CA . PHE A 1 140 ? -29.919 22.101 10.598 1.00 23.86 708 PHE A CA 1
ATOM 1064 C C . PHE A 1 140 ? -30.299 21.470 11.927 1.00 30.11 708 PHE A C 1
ATOM 1065 O O . PHE A 1 140 ? -30.441 20.249 12.002 1.00 28.05 708 PHE A O 1
ATOM 1073 N N . VAL A 1 141 ? -30.418 22.303 12.988 1.00 28.65 709 VAL A N 1
ATOM 1074 C CA . VAL A 1 141 ? -30.818 21.866 14.343 1.00 28.61 709 VAL A CA 1
ATOM 1075 C C . VAL A 1 141 ? -32.189 21.150 14.238 1.00 33.01 709 VAL A C 1
ATOM 1076 O O . VAL A 1 141 ? -33.117 21.682 13.625 1.00 31.08 709 VAL A O 1
ATOM 1080 N N . SER A 1 142 ? -32.286 19.924 14.780 1.00 31.42 710 SER A N 1
ATOM 1081 C CA . SER A 1 142 ? -33.516 19.139 14.663 1.00 31.43 710 SER A CA 1
ATOM 1082 C C . SER A 1 142 ? -34.533 19.403 15.773 1.00 38.86 710 SER A C 1
ATOM 1083 O O . SER A 1 142 ? -35.717 19.189 15.549 1.00 40.07 710 SER A O 1
ATOM 1086 N N . HIS A 1 143 ? -34.085 19.803 16.972 1.00 37.23 711 HIS A N 1
ATOM 1087 C CA . HIS A 1 143 ? -34.981 20.001 18.118 1.00 38.87 711 HIS A CA 1
ATOM 1088 C C . HIS A 1 143 ? -34.580 21.196 18.978 1.00 42.04 711 HIS A C 1
ATOM 1089 O O . HIS A 1 143 ? -33.431 21.616 18.954 1.00 40.69 711 HIS A O 1
ATOM 1096 N N . GLY A 1 144 ? -35.536 21.691 19.758 1.00 38.39 712 GLY A N 1
ATOM 1097 C CA . GLY A 1 144 ? -35.325 22.764 20.712 1.00 37.77 712 GLY A CA 1
ATOM 1098 C C . GLY A 1 144 ? -35.660 24.139 20.186 1.00 40.18 712 GLY A C 1
ATOM 1099 O O . GLY A 1 144 ? -36.134 24.277 19.052 1.00 37.84 712 GLY A O 1
ATOM 1100 N N . PRO A 1 145 ? -35.370 25.190 20.989 1.00 39.30 713 PRO A N 1
ATOM 1101 C CA . PRO A 1 145 ? -35.679 26.557 20.546 1.00 39.28 713 PRO A CA 1
ATOM 1102 C C . PRO A 1 145 ? -34.980 27.016 19.259 1.00 41.95 713 PRO A C 1
ATOM 1103 O O . PRO A 1 145 ? -35.484 27.941 18.621 1.00 41.50 713 PRO A O 1
ATOM 1107 N N . ASN A 1 146 ? -33.866 26.356 18.847 1.00 37.43 714 ASN A N 1
ATOM 1108 C CA . ASN A 1 146 ? -33.131 26.762 17.638 1.00 35.94 714 ASN A CA 1
ATOM 1109 C C . ASN A 1 146 ? -33.373 25.858 16.442 1.00 38.57 714 ASN A C 1
ATOM 1110 O O . ASN A 1 146 ? -32.651 25.962 15.449 1.00 37.10 714 ASN A O 1
ATOM 1115 N N . ARG A 1 147 ? -34.411 25.001 16.512 1.00 33.74 715 ARG A N 1
ATOM 1116 C CA . ARG A 1 147 ? -34.795 24.090 15.439 1.00 32.30 715 ARG A CA 1
ATOM 1117 C C . ARG A 1 147 ? -34.815 24.841 14.093 1.00 34.82 715 ARG A C 1
ATOM 1118 O O . ARG A 1 147 ? -35.384 25.925 14.008 1.00 34.43 715 ARG A O 1
ATOM 1126 N N . GLY A 1 148 ? -34.164 24.278 13.086 1.00 31.55 716 GLY A N 1
ATOM 1127 C CA . GLY A 1 148 ? -34.111 24.874 11.752 1.00 30.23 716 GLY A CA 1
ATOM 1128 C C . GLY A 1 148 ? -32.906 25.748 11.490 1.00 32.01 716 GLY A C 1
ATOM 1129 O O . GLY A 1 148 ? -32.647 26.101 10.343 1.00 31.25 716 GLY A O 1
ATOM 1130 N N . MET A 1 149 ? -32.159 26.113 12.536 1.00 28.23 717 MET A N 1
ATOM 1131 C CA . MET A 1 149 ? -30.938 26.905 12.380 1.00 27.91 717 MET A CA 1
ATOM 1132 C C . MET A 1 149 ? -29.848 25.991 11.759 1.00 29.33 717 MET A C 1
ATOM 1133 O O . MET A 1 149 ? -29.645 24.883 12.261 1.00 28.32 717 MET A O 1
ATOM 1138 N N . GLU A 1 150 ? -29.094 26.484 10.747 1.00 26.62 718 GLU A N 1
ATOM 1139 C CA . GLU A 1 150 ? -28.026 25.674 10.142 1.00 25.59 718 GLU A CA 1
ATOM 1140 C C . GLU A 1 150 ? -26.959 25.380 11.184 1.00 29.69 718 GLU A C 1
ATOM 1141 O O . GLU A 1 150 ? -26.645 26.234 12.013 1.00 29.17 718 GLU A O 1
ATOM 1147 N N . GLU A 1 151 ? -26.440 24.168 11.137 1.00 27.16 719 GLU A N 1
ATOM 1148 C CA . GLU A 1 151 ? -25.379 23.638 11.999 1.00 27.58 719 GLU A CA 1
ATOM 1149 C C . GLU A 1 151 ? -24.152 23.407 11.115 1.00 30.41 719 GLU A C 1
ATOM 1150 O O . GLU A 1 151 ? -24.319 22.949 9.977 1.00 28.43 719 GLU A O 1
ATOM 1156 N N . PRO A 1 152 ? -22.915 23.595 11.636 1.00 28.09 720 PRO A N 1
ATOM 1157 C CA . PRO A 1 152 ? -21.725 23.249 10.837 1.00 29.25 720 PRO A CA 1
ATOM 1158 C C . PRO A 1 152 ? -21.766 21.755 10.471 1.00 35.16 720 PRO A C 1
ATOM 1159 O O . PRO A 1 152 ? -22.110 20.901 11.304 1.00 35.26 720 PRO A O 1
ATOM 1163 N N . PHE A 1 153 ? -21.467 21.440 9.222 1.00 32.74 721 PHE A N 1
ATOM 1164 C CA . PHE A 1 153 ? -21.473 20.052 8.795 1.00 33.70 721 PHE A CA 1
ATOM 1165 C C . PHE A 1 153 ? -20.332 19.271 9.476 1.00 40.75 721 PHE A C 1
ATOM 1166 O O . PHE A 1 153 ? -19.218 19.798 9.552 1.00 41.40 721 PHE A O 1
ATOM 1174 N N . PRO A 1 154 ? -20.587 18.056 10.034 1.00 38.82 722 PRO A N 1
ATOM 1175 C CA . PRO A 1 154 ? -19.497 17.297 10.676 1.00 41.06 722 PRO A CA 1
ATOM 1176 C C . PRO A 1 154 ? -18.335 17.009 9.717 1.00 46.82 722 PRO A C 1
ATOM 1177 O O . PRO A 1 154 ? -18.547 16.717 8.542 1.00 45.06 722 PRO A O 1
ATOM 1181 N N . ALA A 1 155 ? -17.107 17.142 10.225 1.00 46.60 723 ALA A N 1
ATOM 1182 C CA . ALA A 1 155 ? -15.856 16.964 9.472 1.00 47.57 723 ALA A CA 1
ATOM 1183 C C . ALA A 1 155 ? -15.678 15.523 8.940 1.00 50.71 723 ALA A C 1
ATOM 1184 O O . ALA A 1 155 ? -16.333 14.614 9.468 1.00 48.76 723 ALA A O 1
ATOM 1186 N N . PRO A 1 156 ? -14.791 15.281 7.928 1.00 48.48 724 PRO A N 1
ATOM 1187 C CA . PRO A 1 156 ? -14.546 13.894 7.478 1.00 49.58 724 PRO A CA 1
ATOM 1188 C C . PRO A 1 156 ? -14.139 12.959 8.623 1.00 56.61 724 PRO A C 1
ATOM 1189 O O . PRO A 1 156 ? -13.382 13.340 9.520 1.00 56.50 724 PRO A O 1
ATOM 1193 N N . ASN A 1 157 ? -14.713 11.751 8.595 1.00 55.66 725 ASN A N 1
ATOM 1194 C CA . ASN A 1 157 ? -14.582 10.610 9.510 1.00 57.47 725 ASN A CA 1
ATOM 1195 C C . ASN A 1 157 ? -13.373 9.726 9.157 1.00 66.22 725 ASN A C 1
ATOM 1196 O O . ASN A 1 157 ? -13.290 8.587 9.629 1.00 67.37 725 ASN A O 1
ATOM 1201 N N . ASN A 1 158 ? -12.443 10.237 8.321 1.00 65.14 726 ASN A N 1
ATOM 1202 C CA . ASN A 1 158 ? -11.260 9.482 7.893 1.00 105.22 726 ASN A CA 1
ATOM 1203 C C . ASN A 1 158 ? -9.955 10.163 8.288 1.00 145.35 726 ASN A C 1
ATOM 1204 O O . ASN A 1 158 ? -8.934 9.491 8.435 1.00 111.39 726 ASN A O 1
ATOM 1209 N N . ASP B 1 12 ? -29.672 26.205 -34.383 1.00 64.35 580 ASP C N 1
ATOM 1210 C CA . ASP B 1 12 ? -28.861 26.854 -33.353 1.00 63.32 580 ASP C CA 1
ATOM 1211 C C . ASP B 1 12 ? -27.328 26.611 -33.529 1.00 61.74 580 ASP C C 1
ATOM 1212 O O . ASP B 1 12 ? -26.917 25.863 -34.422 1.00 60.27 580 ASP C O 1
ATOM 1217 N N . ARG B 1 13 ? -26.500 27.244 -32.663 1.00 54.26 581 ARG C N 1
ATOM 1218 C CA . ARG B 1 13 ? -25.031 27.154 -32.666 1.00 51.59 581 ARG C CA 1
ATOM 1219 C C . ARG B 1 13 ? -24.496 25.728 -32.497 1.00 49.01 581 ARG C C 1
ATOM 1220 O O . ARG B 1 13 ? -23.386 25.437 -32.954 1.00 46.41 581 ARG C O 1
ATOM 1228 N N . ASN B 1 14 ? -25.267 24.853 -31.831 1.00 43.56 582 ASN C N 1
ATOM 1229 C CA . ASN B 1 14 ? -24.859 23.476 -31.550 1.00 41.46 582 ASN C CA 1
ATOM 1230 C C . ASN B 1 14 ? -25.562 22.428 -32.423 1.00 44.29 582 ASN C C 1
ATOM 1231 O O . ASN B 1 14 ? -25.403 21.231 -32.196 1.00 41.16 582 ASN C O 1
ATOM 1236 N N . SER B 1 15 ? -26.305 22.879 -33.444 1.00 42.44 583 SER C N 1
ATOM 1237 C CA . SER B 1 15 ? -27.004 21.989 -34.363 1.00 41.64 583 SER C CA 1
ATOM 1238 C C . SER B 1 15 ? -25.964 21.355 -35.288 1.00 43.02 583 SER C C 1
ATOM 1239 O O . SER B 1 15 ? -25.099 22.064 -35.810 1.00 42.28 583 SER C O 1
ATOM 1242 N N . VAL B 1 16 ? -26.021 20.021 -35.446 1.00 37.45 584 VAL C N 1
ATOM 1243 C CA . VAL B 1 16 ? -25.116 19.271 -36.328 1.00 36.37 584 VAL C CA 1
ATOM 1244 C C . VAL B 1 16 ? -25.691 19.321 -37.746 1.00 41.36 584 VAL C C 1
ATOM 1245 O O . VAL B 1 16 ? -26.869 19.019 -37.949 1.00 41.93 584 VAL C O 1
ATOM 1249 N N . ASP B 1 17 ? -24.858 19.708 -38.717 1.00 38.59 585 ASP C N 1
ATOM 1250 C CA . ASP B 1 17 ? -25.218 19.809 -40.137 1.00 39.25 585 ASP C CA 1
ATOM 1251 C C . ASP B 1 17 ? -24.149 18.998 -40.904 1.00 41.07 585 ASP C C 1
ATOM 1252 O O . ASP B 1 17 ? -22.992 19.423 -40.947 1.00 41.76 585 ASP C O 1
ATOM 1257 N N . TYR B 1 18 ? -24.529 17.831 -41.478 1.00 36.05 586 TYR C N 1
ATOM 1258 C CA . TYR B 1 18 ? -23.607 16.920 -42.178 1.00 36.27 586 TYR C CA 1
ATOM 1259 C C . TYR B 1 18 ? -22.841 17.549 -43.336 1.00 43.43 586 TYR C C 1
ATOM 1260 O O . TYR B 1 18 ? -21.645 17.279 -43.480 1.00 43.69 586 TYR C O 1
ATOM 1269 N N . ALA B 1 19 ? -23.520 18.379 -44.153 1.00 41.91 587 ALA C N 1
ATOM 1270 C CA . ALA B 1 19 ? -22.926 19.074 -45.310 1.00 42.98 587 ALA C CA 1
ATOM 1271 C C . ALA B 1 19 ? -21.775 20.007 -44.887 1.00 45.98 587 ALA C C 1
ATOM 1272 O O . ALA B 1 19 ? -20.745 20.030 -45.557 1.00 45.99 587 ALA C O 1
ATOM 1274 N N . GLN B 1 20 ? -21.934 20.733 -43.756 1.00 41.84 588 GLN C N 1
ATOM 1275 C CA . GLN B 1 20 ? -20.897 21.641 -43.241 1.00 40.76 588 GLN C CA 1
ATOM 1276 C C . GLN B 1 20 ? -19.677 20.881 -42.708 1.00 40.07 588 GLN C C 1
ATOM 1277 O O . GLN B 1 20 ? -18.562 21.397 -42.770 1.00 39.49 588 GLN C O 1
ATOM 1283 N N . ILE B 1 21 ? -19.890 19.640 -42.240 1.00 34.23 589 ILE C N 1
ATOM 1284 C CA . ILE B 1 21 ? -18.823 18.769 -41.772 1.00 33.49 589 ILE C CA 1
ATOM 1285 C C . ILE B 1 21 ? -18.043 18.238 -43.004 1.00 39.34 589 ILE C C 1
ATOM 1286 O O . ILE B 1 21 ? -16.810 18.276 -43.005 1.00 39.90 589 ILE C O 1
ATOM 1291 N N . ALA B 1 22 ? -18.765 17.749 -44.036 1.00 36.59 590 ALA C N 1
ATOM 1292 C CA . ALA B 1 22 ? -18.165 17.173 -45.249 1.00 37.65 590 ALA C CA 1
ATOM 1293 C C . ALA B 1 22 ? -17.343 18.197 -46.026 1.00 41.62 590 ALA C C 1
ATOM 1294 O O . ALA B 1 22 ? -16.298 17.852 -46.578 1.00 42.19 590 ALA C O 1
ATOM 1296 N N . SER B 1 23 ? -17.802 19.458 -46.051 1.00 37.48 591 SER C N 1
ATOM 1297 C CA . SER B 1 23 ? -17.115 20.536 -46.753 1.00 38.54 591 SER C CA 1
ATOM 1298 C C . SER B 1 23 ? -16.043 21.227 -45.883 1.00 42.43 591 SER C C 1
ATOM 1299 O O . SER B 1 23 ? -15.369 22.140 -46.351 1.00 44.20 591 SER C O 1
ATOM 1302 N N . GLY B 1 24 ? -15.876 20.770 -44.651 1.00 36.96 592 GLY C N 1
ATOM 1303 C CA . GLY B 1 24 ? -14.893 21.326 -43.724 1.00 37.11 592 GLY C CA 1
ATOM 1304 C C . GLY B 1 24 ? -15.178 22.7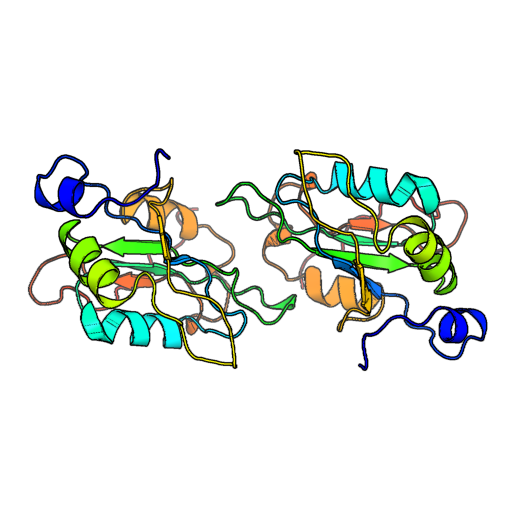34 -43.229 1.00 41.80 592 GLY C C 1
ATOM 1305 O O . GLY B 1 24 ? -14.267 23.416 -42.757 1.00 42.01 592 GLY C O 1
ATOM 1306 N N . ILE B 1 25 ? -16.453 23.176 -43.316 1.00 38.91 593 ILE C N 1
ATOM 1307 C CA . ILE B 1 25 ? -16.907 24.478 -42.826 1.00 38.26 593 ILE C CA 1
ATOM 1308 C C . ILE B 1 25 ? -16.952 24.448 -41.294 1.00 41.59 593 ILE C C 1
ATOM 1309 O O . ILE B 1 25 ? -16.599 25.441 -40.663 1.00 41.43 593 ILE C O 1
ATOM 1314 N N . ASP B 1 26 ? -17.366 23.298 -40.709 1.00 37.35 594 ASP C N 1
ATOM 1315 C CA . ASP B 1 26 ? -17.445 23.094 -39.261 1.00 36.60 594 ASP C CA 1
ATOM 1316 C C . ASP B 1 26 ? -16.510 21.940 -38.865 1.00 40.23 594 ASP C C 1
ATOM 1317 O O . ASP B 1 26 ? -16.744 20.780 -39.251 1.00 38.91 594 ASP C O 1
ATOM 1322 N N . THR B 1 27 ? -15.433 22.278 -38.122 1.00 37.04 595 THR C N 1
ATOM 1323 C CA . THR B 1 27 ? -14.412 21.299 -37.721 1.00 36.92 595 THR C CA 1
ATOM 1324 C C . THR B 1 27 ? -14.512 20.895 -36.240 1.00 41.11 595 THR C C 1
ATOM 1325 O O . THR B 1 27 ? -13.591 20.252 -35.723 1.00 40.22 595 THR C O 1
ATOM 1329 N N . ARG B 1 28 ? -15.645 21.217 -35.572 1.00 37.66 596 ARG C N 1
ATOM 1330 C CA . ARG B 1 28 ? -15.849 20.804 -34.181 1.00 36.80 596 ARG C CA 1
ATOM 1331 C C . ARG B 1 28 ? -15.881 19.288 -34.109 1.00 38.79 596 ARG C C 1
ATOM 1332 O O . ARG B 1 28 ? -16.371 18.636 -35.037 1.00 36.75 596 ARG C O 1
ATOM 1340 N N . THR B 1 29 ? -15.268 18.730 -33.058 1.00 34.72 597 THR C N 1
ATOM 1341 C CA . THR B 1 29 ? -15.142 17.281 -32.908 1.00 34.67 597 THR C CA 1
ATOM 1342 C C . THR B 1 29 ? -15.930 16.706 -31.728 1.00 38.42 597 THR C C 1
ATOM 1343 O O . THR B 1 29 ? -16.175 15.499 -31.716 1.00 37.99 597 THR C O 1
ATOM 1347 N N . THR B 1 30 ? -16.285 17.545 -30.716 1.00 34.33 598 THR C N 1
ATOM 1348 C CA . THR B 1 30 ? -17.014 17.072 -29.526 1.00 32.36 598 THR C CA 1
ATOM 1349 C C . THR B 1 30 ? -18.507 17.149 -29.724 1.00 34.84 598 THR C C 1
ATOM 1350 O O . THR B 1 30 ? -19.053 18.208 -30.038 1.00 33.51 598 THR C O 1
ATOM 1354 N N . VAL B 1 31 ? -19.164 16.018 -29.499 1.00 31.82 599 VAL C N 1
ATOM 1355 C CA . VAL B 1 31 ? -20.589 15.884 -29.667 1.00 32.17 599 VAL C CA 1
ATOM 1356 C C . VAL B 1 31 ? -21.218 15.306 -28.377 1.00 34.79 599 VAL C C 1
ATOM 1357 O O . VAL B 1 31 ? -20.562 14.558 -27.633 1.00 32.75 599 VAL C O 1
ATOM 1361 N N . MET B 1 32 ? -22.473 15.704 -28.103 1.00 30.84 600 MET C N 1
ATOM 1362 C CA . MET B 1 32 ? -23.297 15.135 -27.034 1.00 30.49 600 MET C CA 1
ATOM 1363 C C . MET B 1 32 ? -24.172 14.066 -27.670 1.00 33.80 600 MET C C 1
ATOM 1364 O O . MET B 1 32 ? -24.824 14.348 -28.671 1.00 32.46 600 MET C O 1
ATOM 1369 N N . ILE B 1 33 ? -24.225 12.862 -27.077 1.00 30.30 601 ILE C N 1
ATOM 1370 C CA . ILE B 1 33 ? -25.120 11.780 -27.519 1.00 29.25 601 ILE C CA 1
ATOM 1371 C C . ILE B 1 33 ? -26.281 11.928 -26.543 1.00 33.90 601 ILE C C 1
ATOM 1372 O O . ILE B 1 33 ? -26.057 11.909 -25.339 1.00 33.64 601 ILE C O 1
ATOM 1377 N N . LYS B 1 34 ? -27.494 12.152 -27.047 1.00 31.90 602 LYS C N 1
ATOM 1378 C CA . LYS B 1 34 ? -28.650 12.469 -26.201 1.00 32.31 602 LYS C CA 1
ATOM 1379 C C . LYS B 1 34 ? -29.771 11.432 -26.241 1.00 36.37 602 LYS C C 1
ATOM 1380 O O . LYS B 1 34 ? -29.829 10.617 -27.172 1.00 34.89 602 LYS C O 1
ATOM 1386 N N . ASN B 1 35 ? -30.693 11.513 -25.238 1.00 33.66 603 ASN C N 1
ATOM 1387 C CA . ASN B 1 35 ? -31.883 10.657 -25.071 1.00 34.23 603 ASN C CA 1
ATOM 1388 C C . ASN B 1 35 ? -31.486 9.202 -24.893 1.00 38.13 603 ASN C C 1
ATOM 1389 O O . ASN B 1 35 ? -32.052 8.295 -25.511 1.00 39.07 603 ASN C O 1
ATOM 1394 N N . ILE B 1 36 ? -30.490 8.989 -24.045 1.00 33.10 604 ILE C N 1
ATOM 1395 C CA . ILE B 1 36 ? -29.976 7.667 -23.754 1.00 31.82 604 ILE C CA 1
ATOM 1396 C C . ILE B 1 36 ? -30.910 7.059 -22.678 1.00 37.80 604 ILE C C 1
ATOM 1397 O O . ILE B 1 36 ? -31.212 7.739 -21.697 1.00 35.95 604 ILE C O 1
ATOM 1402 N N . PRO B 1 37 ? -31.375 5.798 -22.867 1.00 37.02 605 PRO C N 1
ATOM 1403 C CA . PRO B 1 37 ? -32.240 5.162 -21.854 1.00 38.00 605 PRO C CA 1
ATOM 1404 C C . PRO B 1 37 ? -31.551 5.129 -20.492 1.00 43.02 605 PRO C C 1
ATOM 1405 O O . PRO B 1 37 ? -30.331 4.949 -20.424 1.00 41.59 605 PRO C O 1
ATOM 1409 N N . ASN B 1 38 ? -32.324 5.327 -19.417 1.00 42.32 606 ASN C N 1
ATOM 1410 C CA . ASN B 1 38 ? -31.837 5.412 -18.030 1.00 43.49 606 ASN C CA 1
ATOM 1411 C C . ASN B 1 38 ? -30.906 4.285 -17.584 1.00 46.24 606 ASN C C 1
ATOM 1412 O O . ASN B 1 38 ? -29.878 4.571 -16.974 1.00 46.01 606 ASN C O 1
ATOM 1417 N N . LYS B 1 39 ? -31.257 3.019 -17.875 1.00 41.26 607 LYS C N 1
ATOM 1418 C CA . LYS B 1 39 ? -30.469 1.862 -17.424 1.00 40.09 607 LYS C CA 1
ATOM 1419 C C . LYS B 1 39 ? -29.221 1.533 -18.292 1.00 41.75 607 LYS C C 1
ATOM 1420 O O . LYS B 1 39 ? -28.505 0.580 -17.977 1.00 41.60 607 LYS C O 1
ATOM 1426 N N . PHE B 1 40 ? -28.938 2.323 -19.354 1.00 36.57 608 PHE C N 1
ATOM 1427 C CA . PHE B 1 40 ? -27.747 2.123 -20.177 1.00 35.82 608 PHE C CA 1
ATOM 1428 C C . PHE B 1 40 ? -26.478 2.330 -19.339 1.00 39.96 608 PHE C C 1
ATOM 1429 O O . PHE B 1 40 ? -26.426 3.258 -18.523 1.00 37.74 608 PHE C O 1
ATOM 1437 N N . THR B 1 41 ? -25.463 1.461 -19.540 1.00 36.79 609 THR C N 1
ATOM 1438 C CA . THR B 1 41 ? -24.177 1.553 -18.851 1.00 36.27 609 THR C CA 1
ATOM 1439 C C . THR B 1 41 ? -23.116 2.162 -19.801 1.00 41.47 609 THR C C 1
ATOM 1440 O O . THR B 1 41 ? -23.337 2.234 -21.020 1.00 39.84 609 THR C O 1
ATOM 1444 N N . GLN B 1 42 ? -21.962 2.592 -19.246 1.00 39.02 610 GLN C N 1
ATOM 1445 C CA . GLN B 1 42 ? -20.865 3.168 -20.042 1.00 38.51 610 GLN C CA 1
ATOM 1446 C C . GLN B 1 42 ? -20.279 2.099 -20.978 1.00 39.66 610 GLN C C 1
ATOM 1447 O O . GLN B 1 42 ? -19.923 2.412 -22.117 1.00 38.94 610 GLN C O 1
ATOM 1453 N N . GLN B 1 43 ? -20.224 0.835 -20.501 1.00 35.50 611 GLN C N 1
ATOM 1454 C CA . GLN B 1 43 ? -19.767 -0.325 -21.288 1.00 34.72 611 GLN C CA 1
ATOM 1455 C C . GLN B 1 43 ? -20.731 -0.604 -22.471 1.00 35.00 611 GLN C C 1
ATOM 1456 O O . GLN B 1 43 ? -20.273 -0.749 -23.602 1.00 33.10 611 GLN C O 1
ATOM 1462 N N . MET B 1 44 ? -22.053 -0.567 -22.222 1.00 31.44 612 MET C N 1
ATOM 1463 C CA . MET B 1 44 ? -23.086 -0.706 -23.259 1.00 31.14 612 MET C CA 1
ATOM 1464 C C . MET B 1 44 ? -22.945 0.426 -24.286 1.00 34.72 612 MET C C 1
ATOM 1465 O O . MET B 1 44 ? -22.922 0.170 -25.493 1.00 33.18 612 MET C O 1
ATOM 1470 N N . LEU B 1 45 ? -22.757 1.661 -23.804 1.00 30.71 613 LEU C N 1
ATOM 1471 C CA . LEU B 1 45 ? -22.571 2.793 -24.704 1.00 29.96 613 LEU C CA 1
ATOM 1472 C C . LEU B 1 45 ? -21.321 2.660 -25.584 1.00 33.33 613 LEU C C 1
ATOM 1473 O O . LEU B 1 45 ? -21.398 2.962 -26.772 1.00 33.57 613 LEU C O 1
ATOM 1478 N N . ARG B 1 46 ? -20.188 2.201 -25.025 1.00 31.04 614 ARG C N 1
ATOM 1479 C CA . ARG B 1 46 ? -18.975 2.007 -25.830 1.00 31.55 614 ARG C CA 1
ATOM 1480 C C . ARG B 1 46 ? -19.221 0.953 -26.923 1.00 35.41 614 ARG C C 1
ATOM 1481 O O . ARG B 1 46 ? -18.892 1.192 -28.087 1.00 36.86 614 ARG C O 1
ATOM 1489 N N . ASP B 1 47 ? -19.860 -0.175 -26.553 1.00 30.03 615 ASP C N 1
ATOM 1490 C CA . ASP B 1 47 ? -20.227 -1.250 -27.472 1.00 30.26 615 ASP C CA 1
ATOM 1491 C C . ASP B 1 47 ? -21.166 -0.743 -28.569 1.00 33.01 615 ASP C C 1
ATOM 1492 O O . ASP B 1 47 ? -20.959 -1.052 -29.729 1.00 33.59 615 ASP C O 1
ATOM 1497 N N . TYR B 1 48 ? -22.161 0.075 -28.202 1.00 28.72 616 TYR C N 1
ATOM 1498 C CA . TYR B 1 48 ? -23.109 0.714 -29.123 1.00 28.32 616 TYR C CA 1
ATOM 1499 C C . TYR B 1 48 ? -22.362 1.619 -30.147 1.00 32.28 616 TYR C C 1
ATOM 1500 O O . TYR B 1 48 ? -22.609 1.522 -31.354 1.00 33.11 616 TYR C O 1
ATOM 1509 N N . ILE B 1 49 ? -21.456 2.491 -29.666 1.00 28.95 617 ILE C N 1
ATOM 1510 C CA . ILE B 1 49 ? -20.647 3.354 -30.552 1.00 28.70 617 ILE C CA 1
ATOM 1511 C C . ILE B 1 49 ? -19.733 2.500 -31.478 1.00 32.17 617 ILE C C 1
ATOM 1512 O O . ILE B 1 49 ? -19.633 2.786 -32.675 1.00 31.97 617 ILE C O 1
ATOM 1517 N N . ASP B 1 50 ? -19.106 1.445 -30.926 1.00 29.32 618 ASP C N 1
ATOM 1518 C CA . ASP B 1 50 ? -18.201 0.568 -31.671 1.00 30.51 618 ASP C CA 1
ATOM 1519 C C . ASP B 1 50 ? -18.830 -0.167 -32.857 1.00 35.41 618 ASP C C 1
ATOM 1520 O O . ASP B 1 50 ? -18.090 -0.620 -33.731 1.00 38.36 618 ASP C O 1
ATOM 1525 N N . VAL B 1 51 ? -20.166 -0.270 -32.916 1.00 30.99 619 VAL C N 1
ATOM 1526 C CA . VAL B 1 51 ? -20.862 -0.913 -34.046 1.00 32.19 619 VAL C CA 1
ATOM 1527 C C . VAL B 1 51 ? -20.534 -0.179 -35.388 1.00 35.73 619 VAL C C 1
ATOM 1528 O O . VAL B 1 51 ? -20.305 -0.819 -36.417 1.00 35.98 619 VAL C O 1
ATOM 1532 N N . THR B 1 52 ? -20.485 1.155 -35.356 1.00 32.49 620 THR C N 1
ATOM 1533 C CA . THR B 1 52 ? -20.242 1.940 -36.565 1.00 32.89 620 THR C CA 1
ATOM 1534 C C . THR B 1 52 ? -18.976 2.778 -36.513 1.00 37.51 620 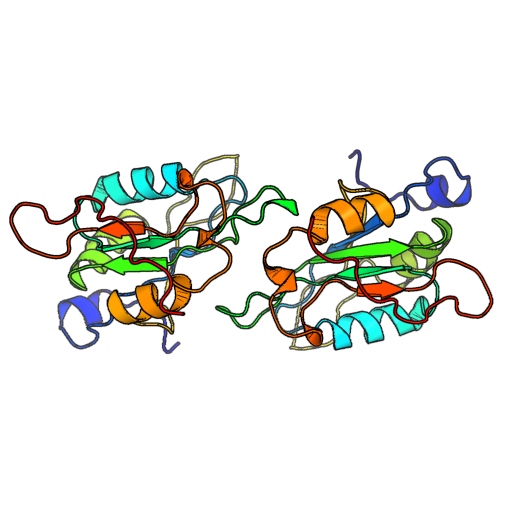THR C C 1
ATOM 1535 O O . THR B 1 52 ? -18.484 3.216 -37.566 1.00 37.13 620 THR C O 1
ATOM 1539 N N . ASN B 1 53 ? -18.483 3.042 -35.287 1.00 34.95 621 ASN C N 1
ATOM 1540 C CA . ASN B 1 53 ? -17.423 4.006 -35.022 1.00 35.10 621 ASN C CA 1
ATOM 1541 C C . ASN B 1 53 ? -16.254 3.530 -34.172 1.00 39.04 621 ASN C C 1
ATOM 1542 O O . ASN B 1 53 ? -15.609 4.357 -33.510 1.00 37.52 621 ASN C O 1
ATOM 1547 N N . LYS B 1 54 ? -15.944 2.232 -34.207 1.00 37.47 622 LYS C N 1
ATOM 1548 C CA . LYS B 1 54 ? -14.798 1.705 -33.462 1.00 38.10 622 LYS C CA 1
ATOM 1549 C C . LYS B 1 54 ? -13.518 2.393 -33.971 1.00 43.44 622 LYS C C 1
ATOM 1550 O O . LYS B 1 54 ? -13.334 2.527 -35.184 1.00 43.54 622 LYS C O 1
ATOM 1556 N N . GLY B 1 55 ? -12.687 2.856 -33.039 1.00 40.44 623 GLY C N 1
ATOM 1557 C CA . GLY B 1 55 ? -11.411 3.506 -33.332 1.00 41.86 623 GLY C CA 1
ATOM 1558 C C . GLY B 1 55 ? -11.447 4.922 -33.887 1.00 45.47 623 GLY C C 1
ATOM 1559 O O . GLY B 1 55 ? -10.415 5.404 -34.368 1.00 46.89 623 GLY C O 1
ATOM 1560 N N . THR B 1 56 ? -12.603 5.617 -33.797 1.00 39.02 624 THR C N 1
ATOM 1561 C CA . THR B 1 56 ? -12.789 6.986 -34.321 1.00 37.34 624 THR C CA 1
ATOM 1562 C C . THR B 1 56 ? -12.868 8.084 -33.247 1.00 40.34 624 THR C C 1
ATOM 1563 O O . THR B 1 56 ? -13.028 9.254 -33.600 1.00 40.24 624 THR C O 1
ATOM 1567 N N . TYR B 1 57 ? -12.811 7.717 -31.951 1.00 35.72 625 TYR C N 1
ATOM 1568 C CA . TYR B 1 57 ? -12.967 8.664 -30.850 1.00 35.10 625 TYR C CA 1
ATOM 1569 C C . TYR B 1 57 ? -11.826 8.599 -29.847 1.00 40.44 625 TYR C C 1
ATOM 1570 O O . TYR B 1 57 ? -11.166 7.562 -29.760 1.00 41.37 625 TYR C O 1
ATOM 1579 N N . ASP B 1 58 ? -11.612 9.686 -29.059 1.00 36.13 626 ASP C N 1
ATOM 1580 C CA . ASP B 1 58 ? -10.536 9.699 -28.064 1.00 36.51 626 ASP C CA 1
ATOM 1581 C C . ASP B 1 58 ? -10.959 10.167 -26.657 1.00 39.87 626 ASP C C 1
ATOM 1582 O O . ASP B 1 58 ? -10.110 10.323 -25.785 1.00 40.84 626 ASP C O 1
ATOM 1587 N N . PHE B 1 59 ? -12.248 10.403 -26.454 1.00 36.06 627 PHE C N 1
ATOM 1588 C CA . PHE B 1 59 ? -12.842 10.785 -25.170 1.00 35.62 627 PHE C CA 1
ATOM 1589 C C . PHE B 1 59 ? -14.253 10.250 -25.156 1.00 37.91 627 PHE C C 1
ATOM 1590 O O . PHE B 1 59 ? -14.981 10.422 -26.131 1.00 36.04 627 PHE C O 1
ATOM 1598 N N . LEU B 1 60 ? -14.646 9.626 -24.047 1.00 35.16 628 LEU C N 1
ATOM 1599 C CA . LEU B 1 60 ? -16.001 9.137 -23.884 1.00 35.04 628 LEU C CA 1
ATOM 1600 C C . LEU B 1 60 ? -16.390 9.195 -22.440 1.00 38.65 628 LEU C C 1
ATOM 1601 O O . LEU B 1 60 ? -15.639 8.702 -21.588 1.00 39.48 628 LEU C O 1
ATOM 1606 N N . TYR B 1 61 ? -17.571 9.782 -22.155 1.00 33.41 629 TYR C N 1
ATOM 1607 C CA . TYR B 1 61 ? -18.068 9.818 -20.797 1.00 33.98 629 TYR C CA 1
ATOM 1608 C C . TYR B 1 61 ? -19.588 9.902 -20.692 1.00 37.52 629 TYR C C 1
ATOM 1609 O O . TYR B 1 61 ? -20.180 10.900 -21.090 1.00 36.41 629 TYR C O 1
ATOM 1618 N N . LEU B 1 62 ? -20.194 8.872 -20.073 1.00 34.29 630 LEU C N 1
ATOM 1619 C CA . LEU B 1 62 ? -21.617 8.801 -19.733 1.00 33.66 630 LEU C CA 1
ATOM 1620 C C . LEU B 1 62 ? -21.655 8.842 -18.195 1.00 38.65 630 LEU C C 1
ATOM 1621 O O . LEU B 1 62 ? -21.239 7.885 -17.547 1.00 37.38 630 LEU C O 1
ATOM 1626 N N . ARG B 1 63 ? -22.132 9.942 -17.619 1.00 36.90 631 ARG C N 1
ATOM 1627 C CA . ARG B 1 63 ? -22.170 10.098 -16.172 1.00 38.05 631 ARG C CA 1
ATOM 1628 C C . ARG B 1 63 ? -23.247 9.230 -15.534 1.00 42.62 631 ARG C C 1
ATOM 1629 O O . ARG B 1 63 ? -24.381 9.210 -16.011 1.00 41.66 631 ARG C O 1
ATOM 1637 N N . ILE B 1 64 ? -22.877 8.525 -14.449 1.00 40.50 632 ILE C N 1
ATOM 1638 C CA . ILE B 1 64 ? -23.755 7.640 -13.685 1.00 40.99 632 ILE C CA 1
ATOM 1639 C C . ILE B 1 64 ? -24.205 8.304 -12.404 1.00 48.55 632 ILE C C 1
ATOM 1640 O O . ILE B 1 64 ? -23.387 8.818 -11.648 1.00 49.76 632 ILE C O 1
ATOM 1645 N N . ASP B 1 65 ? -25.519 8.298 -12.182 1.00 46.73 633 ASP C N 1
ATOM 1646 C CA . ASP B 1 65 ? -26.192 8.777 -10.976 1.00 49.20 633 ASP C CA 1
ATOM 1647 C C . ASP B 1 65 ? -26.395 7.514 -10.113 1.00 53.48 633 ASP C C 1
ATOM 1648 O O . ASP B 1 65 ? -27.300 6.719 -10.386 1.00 52.61 633 ASP C O 1
ATOM 1653 N N . PHE B 1 66 ? -25.511 7.305 -9.125 1.00 52.47 634 PHE C N 1
ATOM 1654 C CA . PHE B 1 66 ? -25.542 6.138 -8.228 1.00 55.37 634 PHE C CA 1
ATOM 1655 C C . PHE B 1 66 ? -26.747 6.094 -7.287 1.00 62.56 634 PHE C C 1
ATOM 1656 O O . PHE B 1 66 ? -27.157 5.004 -6.865 1.00 64.50 634 PHE C O 1
ATOM 1664 N N . VAL B 1 67 ? -27.303 7.269 -6.954 1.00 58.57 635 VAL C N 1
ATOM 1665 C CA . VAL B 1 67 ? -28.472 7.396 -6.074 1.00 60.04 635 VAL C CA 1
ATOM 1666 C C . VAL B 1 67 ? -29.709 6.788 -6.749 1.00 61.65 635 VAL C C 1
ATOM 1667 O O . VAL B 1 67 ? -30.387 5.946 -6.158 1.00 61.06 635 VAL C O 1
ATOM 1671 N N . ASN B 1 68 ? -29.992 7.229 -7.986 1.00 56.89 636 ASN C N 1
ATOM 1672 C CA . ASN B 1 68 ? -31.171 6.799 -8.727 1.00 56.27 636 ASN C CA 1
ATOM 1673 C C . ASN B 1 68 ? -30.918 5.628 -9.682 1.00 57.22 636 ASN C C 1
ATOM 1674 O O . ASN B 1 68 ? -31.820 5.274 -10.443 1.00 55.70 636 ASN C O 1
ATOM 1679 N N . LYS B 1 69 ? -29.739 4.972 -9.555 1.00 53.54 637 LYS C N 1
ATOM 1680 C CA . LYS B 1 69 ? -29.300 3.792 -10.323 1.00 52.23 637 LYS C CA 1
ATOM 1681 C C . LYS B 1 69 ? -29.555 3.931 -11.835 1.00 54.04 637 LYS C C 1
ATOM 1682 O O . LYS B 1 69 ? -30.147 3.053 -12.470 1.00 53.49 637 LYS C O 1
ATOM 1688 N N . CYS B 1 70 ? -29.107 5.055 -12.402 1.00 49.51 638 CYS C N 1
ATOM 1689 C CA . CYS B 1 70 ? -29.279 5.357 -13.820 1.00 47.69 638 CYS C CA 1
ATOM 1690 C C . CYS B 1 70 ? -28.154 6.259 -14.315 1.00 46.73 638 CYS C C 1
ATOM 1691 O O . CYS B 1 70 ? -27.389 6.791 -13.511 1.00 46.41 638 CYS C O 1
ATOM 1694 N N . ASN B 1 71 ? -28.052 6.436 -15.637 1.00 39.63 639 ASN C N 1
ATOM 1695 C CA . ASN B 1 71 ? -27.114 7.391 -16.204 1.00 38.01 639 ASN C CA 1
ATOM 1696 C C . ASN B 1 71 ? -27.860 8.741 -16.307 1.00 41.21 639 ASN C C 1
ATOM 1697 O O . ASN B 1 71 ? -29.070 8.781 -16.071 1.00 41.19 639 ASN C O 1
ATOM 1702 N N . VAL B 1 72 ? -27.169 9.832 -16.693 1.00 38.23 640 VAL C N 1
ATOM 1703 C CA . VAL B 1 72 ? -27.789 11.180 -16.767 1.00 37.52 640 VAL C CA 1
ATOM 1704 C C . VAL B 1 72 ? -28.636 11.413 -18.064 1.00 39.29 640 VAL C C 1
ATOM 1705 O O . VAL B 1 72 ? -29.353 12.410 -18.153 1.00 38.98 640 VAL C O 1
ATOM 1709 N N . GLY B 1 73 ? -28.529 10.515 -19.043 1.00 33.89 641 GLY C N 1
ATOM 1710 C CA . GLY B 1 73 ? -29.310 10.606 -20.274 1.00 33.59 641 GLY C CA 1
ATOM 1711 C C . GLY B 1 73 ? -28.570 11.160 -21.469 1.00 36.93 641 GLY C C 1
ATOM 1712 O O . GLY B 1 73 ? -29.124 11.247 -22.571 1.00 36.69 641 GLY C O 1
ATOM 1713 N N . TYR B 1 74 ? -27.314 11.540 -21.255 1.00 33.51 642 TYR C N 1
ATOM 1714 C CA . TYR B 1 74 ? -26.460 12.101 -22.291 1.00 31.75 642 TYR C CA 1
ATOM 1715 C C . TYR B 1 74 ? -25.001 11.790 -22.008 1.00 34.95 642 TYR C C 1
ATOM 1716 O O . TYR B 1 74 ? -24.622 11.586 -20.855 1.00 33.45 642 TYR C O 1
ATOM 1725 N N . ALA B 1 75 ? -24.185 11.764 -23.071 1.00 31.86 643 ALA C N 1
ATOM 1726 C CA . ALA B 1 75 ? -22.770 11.447 -22.979 1.00 31.26 643 ALA C CA 1
ATOM 1727 C C . ALA B 1 75 ? -21.946 12.386 -23.836 1.00 36.54 643 ALA C C 1
ATOM 1728 O O . ALA B 1 75 ? -22.422 12.833 -24.880 1.00 36.34 643 ALA C O 1
ATOM 1730 N N . PHE B 1 76 ? -20.688 12.622 -23.429 1.00 34.28 644 PHE C N 1
ATOM 1731 C CA . PHE B 1 76 ? -19.734 13.410 -24.202 1.00 34.41 644 PHE C CA 1
ATOM 1732 C C . PHE B 1 76 ? -18.934 12.422 -25.038 1.00 36.01 644 PHE C C 1
ATOM 1733 O O . PHE B 1 76 ? -18.551 11.365 -24.543 1.00 35.62 644 PHE C O 1
ATOM 1741 N N . ILE B 1 77 ? -18.664 12.777 -26.286 1.00 31.67 645 ILE C N 1
ATOM 1742 C CA . ILE B 1 77 ? -17.809 11.997 -27.173 1.00 29.89 645 ILE C CA 1
ATOM 1743 C C . ILE B 1 77 ? -16.987 12.939 -28.030 1.00 34.60 645 ILE C C 1
ATOM 1744 O O . ILE B 1 77 ? -17.545 13.874 -28.611 1.00 35.37 645 ILE C O 1
ATOM 1749 N N . ASN B 1 78 ? -15.667 12.715 -28.097 1.00 31.29 646 ASN C N 1
ATOM 1750 C CA . ASN B 1 78 ? -14.824 13.520 -28.969 1.00 31.60 646 ASN C CA 1
ATOM 1751 C C . ASN B 1 78 ? -14.340 12.625 -30.076 1.00 35.77 646 ASN C C 1
ATOM 1752 O O . ASN B 1 78 ? -13.698 11.616 -29.804 1.00 35.61 646 ASN C O 1
ATOM 1757 N N . PHE B 1 79 ? -14.687 12.965 -31.314 1.00 33.88 647 PHE C N 1
ATOM 1758 C CA . PHE B 1 79 ? -14.233 12.208 -32.474 1.00 34.41 647 PHE C CA 1
ATOM 1759 C C . PHE B 1 79 ? -12.865 12.729 -32.884 1.00 38.46 647 PHE C C 1
ATOM 1760 O O . PHE B 1 79 ? -12.596 13.916 -32.708 1.00 36.63 647 PHE C O 1
ATOM 1768 N N . ILE B 1 80 ? -11.974 11.840 -33.372 1.00 37.53 648 ILE C N 1
ATOM 1769 C CA . ILE B 1 80 ? -10.629 12.237 -33.811 1.00 38.65 648 ILE C CA 1
ATOM 1770 C C . ILE B 1 80 ? -10.744 13.115 -35.066 1.00 43.04 648 ILE C C 1
ATOM 1771 O O . ILE B 1 80 ? -10.074 14.145 -35.158 1.00 44.25 648 ILE C O 1
ATOM 1776 N N . GLU B 1 81 ? -11.642 12.735 -35.993 1.00 38.93 649 GLU C N 1
ATOM 1777 C CA . GLU B 1 81 ? -11.910 13.467 -37.235 1.00 38.91 649 GLU C CA 1
ATOM 1778 C C . GLU B 1 81 ? -13.381 13.871 -37.264 1.00 41.05 649 GLU C C 1
ATOM 1779 O O . GLU B 1 81 ? -14.240 13.038 -36.968 1.00 40.46 649 GLU C O 1
ATOM 1785 N N . PRO B 1 82 ? -13.706 15.122 -37.655 1.00 37.71 650 PRO C N 1
ATOM 1786 C CA . PRO B 1 82 ? -15.123 15.540 -37.682 1.00 36.10 650 PRO C CA 1
ATOM 1787 C C . PRO B 1 82 ? -16.024 14.672 -38.563 1.00 38.89 650 PRO C C 1
ATOM 1788 O O . PRO B 1 82 ? -17.202 14.534 -38.252 1.00 37.58 650 PRO C O 1
ATOM 1792 N N . GLN B 1 83 ? -15.470 14.080 -39.639 1.00 35.82 651 GLN C N 1
ATOM 1793 C CA . GLN B 1 83 ? -16.186 13.215 -40.597 1.00 36.44 651 GLN C CA 1
ATOM 1794 C C . GLN B 1 83 ? -16.870 12.023 -39.909 1.00 38.46 651 GLN C C 1
ATOM 1795 O O . GLN B 1 83 ? -17.944 11.598 -40.333 1.00 37.34 651 GLN C O 1
ATOM 1801 N N . SER B 1 84 ? -16.263 11.505 -38.828 1.00 34.03 652 SER C N 1
ATOM 1802 C CA . SER B 1 84 ? -16.829 10.380 -38.074 1.00 32.45 652 SER C CA 1
ATOM 1803 C C . SER B 1 84 ? -18.173 10.733 -37.396 1.00 34.52 652 SER C C 1
ATOM 1804 O O . SER B 1 84 ? -18.924 9.825 -37.037 1.00 33.57 652 SER C O 1
ATOM 1807 N N . ILE B 1 85 ? -18.483 12.041 -37.235 1.00 31.26 653 ILE C N 1
ATOM 1808 C CA . ILE B 1 85 ? -19.774 12.469 -36.657 1.00 30.90 653 ILE C CA 1
ATOM 1809 C C . ILE B 1 85 ? -20.886 12.109 -37.669 1.00 35.90 653 ILE C C 1
ATOM 1810 O O . ILE B 1 85 ? -21.973 11.712 -37.255 1.00 35.34 653 ILE C O 1
ATOM 1815 N N . ILE B 1 86 ? -20.595 12.254 -38.994 1.00 33.05 654 ILE C N 1
ATOM 1816 C CA . ILE B 1 86 ? -21.530 11.937 -40.081 1.00 33.47 654 ILE C CA 1
ATOM 1817 C C . ILE B 1 86 ? -21.868 10.445 -40.029 1.00 38.79 654 ILE C C 1
ATOM 1818 O O . ILE B 1 86 ? -23.044 10.090 -40.068 1.00 39.83 654 ILE C O 1
ATOM 1823 N N . THR B 1 87 ? -20.830 9.578 -39.961 1.00 36.50 655 THR C N 1
ATOM 1824 C CA . THR B 1 87 ? -20.976 8.114 -39.881 1.00 35.91 655 THR C CA 1
ATOM 1825 C C . THR B 1 87 ? -21.882 7.737 -38.706 1.00 36.14 655 THR C C 1
ATOM 1826 O O . THR B 1 87 ? -22.831 6.972 -38.878 1.00 34.41 655 THR C O 1
ATOM 1830 N N . PHE B 1 88 ? -21.589 8.289 -37.527 1.00 32.52 656 PHE C N 1
ATOM 1831 C CA . PHE B 1 88 ? -22.353 7.999 -36.311 1.00 31.94 656 PHE C CA 1
ATOM 1832 C C . PHE B 1 88 ? -23.797 8.501 -36.429 1.00 34.83 656 PHE C C 1
ATOM 1833 O O . PHE B 1 88 ? -24.740 7.761 -36.123 1.00 33.28 656 PHE C O 1
ATOM 1841 N N . GLY B 1 89 ? -23.925 9.767 -36.820 1.00 31.76 657 GLY C N 1
ATOM 1842 C CA . GLY B 1 89 ? -25.189 10.477 -36.941 1.00 32.52 657 GLY C CA 1
ATOM 1843 C C . GLY B 1 89 ? -26.151 9.829 -37.902 1.00 37.59 657 GLY C C 1
ATOM 1844 O O . GLY B 1 89 ? -27.302 9.572 -37.536 1.00 38.56 657 GLY C O 1
ATOM 1845 N N . LYS B 1 90 ? -25.686 9.546 -39.131 1.00 34.39 658 LYS C N 1
ATOM 1846 C CA . LYS B 1 90 ? -26.523 8.903 -40.161 1.00 36.23 658 LYS C CA 1
ATOM 1847 C C . LYS B 1 90 ? -26.985 7.530 -39.704 1.00 41.44 658 LYS C C 1
ATOM 1848 O O . LYS B 1 90 ? -28.138 7.169 -39.933 1.00 43.02 658 LYS C O 1
ATOM 1854 N N . ALA B 1 91 ? -26.103 6.783 -39.020 1.00 36.63 659 ALA C N 1
ATOM 1855 C CA . ALA B 1 91 ? -26.456 5.455 -38.524 1.00 36.33 659 ALA C CA 1
ATOM 1856 C C . ALA B 1 91 ? -27.404 5.448 -37.310 1.00 38.97 659 ALA C C 1
ATOM 1857 O O . ALA B 1 91 ? -28.257 4.562 -37.228 1.00 40.85 659 ALA C O 1
ATOM 1859 N N . ARG B 1 92 ? -27.267 6.413 -36.373 1.00 32.44 660 ARG C N 1
ATOM 1860 C CA . ARG B 1 92 ? -28.005 6.377 -35.103 1.00 31.78 660 ARG C CA 1
ATOM 1861 C C . ARG B 1 92 ? -29.086 7.435 -34.854 1.00 36.87 660 ARG C C 1
ATOM 1862 O O . ARG B 1 92 ? -30.037 7.146 -34.127 1.00 35.94 660 ARG C O 1
ATOM 1870 N N . VAL B 1 93 ? -28.942 8.650 -35.387 1.00 34.34 661 VAL C N 1
ATOM 1871 C CA . VAL B 1 93 ? -29.925 9.709 -35.105 1.00 34.11 661 VAL C CA 1
ATOM 1872 C C . VAL B 1 93 ? -31.326 9.312 -35.578 1.00 39.00 661 VAL C C 1
ATOM 1873 O O . VAL B 1 93 ? -31.501 8.840 -36.707 1.00 39.08 661 VAL C O 1
ATOM 1877 N N . GLY B 1 94 ? -32.294 9.470 -34.675 1.00 35.73 662 GLY C N 1
ATOM 1878 C CA . GLY B 1 94 ? -33.696 9.174 -34.947 1.00 36.82 662 GLY C CA 1
ATOM 1879 C C . GLY B 1 94 ? -34.085 7.725 -34.750 1.00 40.35 662 GLY C C 1
ATOM 1880 O O . GLY B 1 94 ? -35.235 7.371 -34.994 1.00 41.57 662 GLY C O 1
ATOM 1881 N N . THR B 1 95 ? -33.147 6.870 -34.309 1.00 35.57 663 THR C N 1
ATOM 1882 C CA . THR B 1 95 ? -33.443 5.443 -34.109 1.00 35.06 663 THR C CA 1
ATOM 1883 C C . THR B 1 95 ? -33.748 5.124 -32.644 1.00 38.04 663 THR C C 1
ATOM 1884 O O . THR B 1 95 ? -33.231 5.777 -31.729 1.00 35.70 663 THR C O 1
ATOM 1888 N N . GLN B 1 96 ? -34.507 4.041 -32.432 1.00 36.19 664 GLN C N 1
ATOM 1889 C CA . GLN B 1 96 ? -34.789 3.494 -31.104 1.00 35.37 664 GLN C CA 1
ATOM 1890 C C . GLN B 1 96 ? -33.537 2.724 -30.672 1.00 39.13 664 GLN C C 1
ATOM 1891 O O . GLN B 1 96 ? -32.752 2.312 -31.523 1.00 36.67 664 GLN C O 1
ATOM 1897 N N . TRP B 1 97 ? -33.361 2.540 -29.359 1.00 37.31 665 TRP C N 1
ATOM 1898 C CA . TRP B 1 97 ? -32.210 1.899 -28.727 1.00 36.19 665 TRP C CA 1
ATOM 1899 C C . TRP B 1 97 ? -32.299 0.358 -28.629 1.00 40.98 665 TRP C C 1
ATOM 1900 O O . TRP B 1 97 ? -31.258 -0.304 -28.537 1.00 41.51 665 TRP C O 1
ATOM 1911 N N . ASN B 1 98 ? -33.527 -0.194 -28.631 1.00 36.55 666 ASN C N 1
ATOM 1912 C CA . ASN B 1 98 ? -33.863 -1.627 -28.580 1.00 36.47 666 ASN C CA 1
ATOM 1913 C C . ASN B 1 98 ? -33.391 -2.326 -27.300 1.00 39.74 666 ASN C C 1
ATOM 1914 O O . ASN B 1 98 ? -32.974 -3.482 -27.323 1.00 38.16 666 ASN C O 1
ATOM 1919 N N . VAL B 1 99 ? -33.503 -1.619 -26.175 1.00 38.32 667 VAL C N 1
ATOM 1920 C CA . VAL B 1 99 ? -33.174 -2.109 -24.830 1.00 38.67 667 VAL C CA 1
ATOM 1921 C C . VAL B 1 99 ? -34.174 -1.494 -23.873 1.00 43.28 667 VAL C C 1
ATOM 1922 O O . VAL B 1 99 ? -34.672 -0.385 -24.136 1.00 41.66 667 VAL C O 1
ATOM 1926 N N . PHE B 1 100 ? -34.460 -2.214 -22.759 1.00 40.41 668 PHE C N 1
ATOM 1927 C CA . PHE B 1 100 ? -35.292 -1.771 -21.635 1.00 40.73 668 PHE C CA 1
ATOM 1928 C C . PHE B 1 100 ? -36.691 -1.240 -22.012 1.00 47.21 668 PHE C C 1
ATOM 1929 O O . PHE B 1 100 ? -37.261 -0.456 -21.250 1.00 47.18 668 PHE C O 1
ATOM 1937 N N . HIS B 1 101 ? -37.240 -1.673 -23.173 1.00 45.93 669 HIS C N 1
ATOM 1938 C CA . HIS B 1 101 ? -38.531 -1.226 -23.706 1.00 48.27 669 HIS C CA 1
ATOM 1939 C C . HIS B 1 101 ? -38.570 0.310 -23.867 1.00 48.90 669 HIS C C 1
ATOM 1940 O O . HIS B 1 101 ? -39.635 0.919 -23.779 1.00 48.97 669 HIS C O 1
ATOM 1947 N N . SER B 1 102 ? -37.395 0.929 -24.120 1.00 43.31 670 SER C N 1
ATOM 1948 C CA . SER B 1 102 ? -37.275 2.383 -24.264 1.00 41.25 670 SER C CA 1
ATOM 1949 C C . SER B 1 102 ? -37.929 2.898 -25.546 1.00 43.80 670 SER C C 1
ATOM 1950 O O . SER B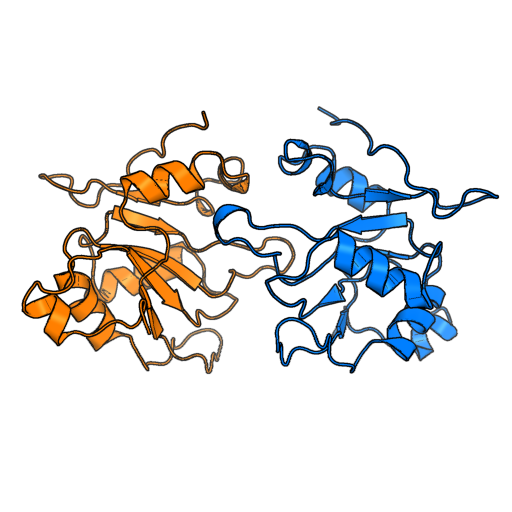 1 102 ? -37.839 2.273 -26.606 1.00 41.53 670 SER C O 1
ATOM 1953 N N . GLU B 1 103 ? -38.598 4.039 -25.423 1.00 40.59 671 GLU C N 1
ATOM 1954 C CA . GLU B 1 103 ? -39.258 4.728 -26.521 1.00 42.22 671 GLU C CA 1
ATOM 1955 C C . GLU B 1 103 ? -38.416 5.938 -26.931 1.00 46.25 671 GLU C C 1
ATOM 1956 O O . GLU B 1 103 ? -38.798 6.674 -27.850 1.00 47.56 671 GLU C O 1
ATOM 1962 N N . LYS B 1 104 ? -37.245 6.116 -26.262 1.00 39.49 672 LYS C N 1
ATOM 1963 C CA . LYS B 1 104 ? -36.297 7.190 -26.557 1.00 38.27 672 LYS C CA 1
ATOM 1964 C C . LYS B 1 104 ? -35.689 7.050 -27.951 1.00 41.22 672 LYS C C 1
ATOM 1965 O O . LYS B 1 104 ? -35.562 5.942 -28.475 1.00 38.97 672 LYS C O 1
ATOM 1971 N N . ILE B 1 105 ? -35.351 8.193 -28.553 1.00 39.62 673 ILE C N 1
ATOM 1972 C CA . ILE B 1 105 ? -34.831 8.325 -29.916 1.00 39.70 673 ILE C CA 1
ATOM 1973 C C . ILE B 1 105 ? -33.457 9.009 -29.850 1.00 39.04 673 ILE C C 1
ATOM 1974 O O . ILE B 1 105 ? -33.360 10.122 -29.329 1.00 36.90 673 ILE C O 1
ATOM 1979 N N . CYS B 1 106 ? -32.395 8.335 -30.354 1.00 34.44 674 CYS C N 1
ATOM 1980 C CA . CYS B 1 106 ? -31.057 8.906 -30.322 1.00 33.23 674 CYS C CA 1
ATOM 1981 C C . CYS B 1 106 ? -31.010 10.216 -31.075 1.00 36.11 674 CYS C C 1
ATOM 1982 O O . CYS B 1 106 ? -31.596 10.329 -32.149 1.00 36.40 674 CYS C O 1
ATOM 1985 N N . ASP B 1 107 ? -30.294 11.188 -30.514 1.00 31.81 675 ASP C N 1
ATOM 1986 C CA . ASP B 1 107 ? -30.030 12.483 -31.139 1.00 31.16 675 ASP C CA 1
ATOM 1987 C C . ASP B 1 107 ? -28.639 12.970 -30.741 1.00 32.72 675 ASP C C 1
ATOM 1988 O O . ASP B 1 107 ? -28.078 12.480 -29.767 1.00 31.97 675 ASP C O 1
ATOM 1993 N N . ILE B 1 108 ? -28.065 13.901 -31.516 1.00 30.76 676 ILE C N 1
ATOM 1994 C CA . ILE B 1 108 ? -26.738 14.490 -31.277 1.00 30.80 676 ILE C CA 1
ATOM 1995 C C . ILE B 1 108 ? -26.797 15.992 -31.468 1.00 36.42 676 ILE C C 1
ATOM 1996 O O . ILE B 1 108 ? -27.631 16.487 -32.220 1.00 36.76 676 ILE C O 1
ATOM 2001 N N . SER B 1 109 ? -25.888 16.702 -30.792 1.00 33.04 677 SER C N 1
ATOM 2002 C CA . SER B 1 109 ? -25.669 18.132 -30.902 1.00 33.06 677 SER C CA 1
ATOM 2003 C C . SER B 1 109 ? -24.219 18.368 -30.499 1.00 36.02 677 SER C C 1
ATOM 2004 O O . SER B 1 109 ? -23.617 17.508 -29.847 1.00 33.83 677 SER C O 1
ATOM 2007 N N . TYR B 1 110 ? -23.635 19.487 -30.911 1.00 33.37 678 TYR C N 1
ATOM 2008 C CA . TYR B 1 110 ? -22.257 19.800 -30.527 1.00 32.34 678 TYR C CA 1
ATOM 2009 C C . TYR B 1 110 ? -22.179 20.156 -29.052 1.00 37.67 678 TYR C C 1
ATOM 2010 O O . TYR B 1 110 ? -23.078 20.822 -28.540 1.00 38.05 678 TYR C O 1
ATOM 2019 N N . ALA B 1 111 ? -21.103 19.734 -28.368 1.00 34.99 679 ALA C N 1
ATOM 2020 C CA . ALA B 1 111 ? -20.928 20.080 -26.963 1.00 35.62 679 ALA C CA 1
ATOM 2021 C C . ALA B 1 111 ? -20.414 21.497 -26.844 1.00 41.47 679 ALA C C 1
ATOM 2022 O O . ALA B 1 111 ? -19.746 21.994 -27.763 1.00 40.24 679 ALA C O 1
ATOM 2024 N N . ASN B 1 112 ? -20.675 22.143 -25.690 1.00 39.57 680 ASN C N 1
ATOM 2025 C CA . ASN B 1 112 ? -20.150 23.484 -25.435 1.00 40.72 680 ASN C CA 1
ATOM 2026 C C . ASN B 1 112 ? -18.641 23.429 -25.176 1.00 45.02 680 ASN C C 1
ATOM 2027 O O . ASN B 1 112 ? -17.930 24.360 -25.545 1.00 45.39 680 ASN C O 1
ATOM 2032 N N . ILE B 1 113 ? -18.142 22.288 -24.653 1.00 40.88 681 ILE C N 1
ATOM 2033 C CA . ILE B 1 113 ? -16.708 22.061 -24.413 1.00 41.38 681 ILE C CA 1
ATOM 2034 C C . ILE B 1 113 ? -16.165 21.346 -25.648 1.00 42.71 681 ILE C C 1
ATOM 2035 O O . ILE B 1 113 ? -16.648 20.267 -25.979 1.00 40.77 681 ILE C O 1
ATOM 2040 N N . GLN B 1 114 ? -15.178 21.952 -26.337 1.00 38.57 682 GLN C N 1
ATOM 2041 C CA . GLN B 1 114 ? -14.664 21.383 -27.583 1.00 37.15 682 GLN C CA 1
ATOM 2042 C C . GLN B 1 114 ? -13.231 20.887 -27.517 1.00 41.58 682 GLN C C 1
ATOM 2043 O O . GLN B 1 114 ? -12.343 21.627 -27.099 1.00 41.98 682 GLN C O 1
ATOM 2049 N N . GLY B 1 115 ? -13.032 19.635 -27.954 1.00 38.41 683 GLY C N 1
ATOM 2050 C CA . GLY B 1 115 ? -11.720 18.993 -28.020 1.00 38.64 683 GLY C CA 1
ATOM 2051 C C . GLY B 1 115 ? -11.295 18.240 -26.773 1.00 41.83 683 GLY C C 1
ATOM 2052 O O . GLY B 1 115 ? -11.660 18.617 -25.658 1.00 40.75 683 GLY C O 1
ATOM 2053 N N . LYS B 1 116 ? -10.489 17.180 -26.982 1.00 39.61 684 LYS C N 1
ATOM 2054 C CA . LYS B 1 116 ? -9.904 16.260 -25.998 1.00 39.84 684 LYS C CA 1
ATOM 2055 C C . LYS B 1 116 ? -9.182 16.983 -24.847 1.00 45.27 684 LYS C C 1
ATOM 2056 O O . LYS B 1 116 ? -9.460 16.688 -23.683 1.00 44.11 684 LYS C O 1
ATOM 2062 N N . ASP B 1 117 ? -8.266 17.924 -25.168 1.00 45.01 685 ASP C N 1
ATOM 2063 C CA . ASP B 1 117 ? -7.514 18.670 -24.155 1.00 46.75 685 ASP C CA 1
ATOM 2064 C C . ASP B 1 117 ? -8.425 19.478 -23.212 1.00 48.94 685 ASP C C 1
ATOM 2065 O O . ASP B 1 117 ? -8.246 19.409 -21.996 1.00 48.78 685 ASP C O 1
ATOM 2070 N N . ARG B 1 118 ? -9.414 20.208 -23.756 1.00 44.59 686 ARG C N 1
ATOM 2071 C CA . ARG B 1 118 ? -10.373 20.952 -22.929 1.00 44.66 686 ARG C CA 1
ATOM 2072 C C . ARG B 1 118 ? -11.272 20.018 -22.105 1.00 47.48 686 ARG C C 1
ATOM 2073 O O . ARG B 1 118 ? -11.581 20.346 -20.965 1.00 48.13 686 ARG C O 1
ATOM 2081 N N . LEU B 1 119 ? -11.651 18.847 -22.649 1.00 42.12 687 LEU C N 1
ATOM 2082 C CA . LEU B 1 119 ? -12.461 17.874 -21.901 1.00 40.65 687 LEU C CA 1
ATOM 2083 C C . LEU B 1 119 ? -11.663 17.289 -20.744 1.00 47.20 687 LEU C C 1
ATOM 2084 O O . LEU B 1 119 ? -12.215 17.101 -19.657 1.00 47.12 687 LEU C O 1
ATOM 2089 N N . ILE B 1 120 ? -10.358 17.016 -20.976 1.00 44.49 688 ILE C N 1
ATOM 2090 C CA . ILE B 1 120 ? -9.468 16.502 -19.941 1.00 46.60 688 ILE C CA 1
ATOM 2091 C C . ILE B 1 120 ? -9.380 17.539 -18.834 1.00 50.95 688 ILE C C 1
ATOM 2092 O O . ILE B 1 120 ? -9.590 17.190 -17.680 1.00 51.19 688 ILE C O 1
ATOM 2097 N N . GLU B 1 121 ? -9.163 18.819 -19.193 1.00 48.81 689 GLU C N 1
ATOM 2098 C CA . GLU B 1 121 ? -9.086 19.928 -18.232 1.00 50.86 689 GLU C CA 1
ATOM 2099 C C . GLU B 1 121 ? -10.351 20.118 -17.387 1.00 56.35 689 GLU C C 1
ATOM 2100 O O . GLU B 1 121 ? -10.255 20.455 -16.208 1.00 58.94 689 GLU C O 1
ATOM 2106 N N . LYS B 1 122 ? -11.527 19.922 -17.995 1.00 51.54 690 LYS C N 1
ATOM 2107 C CA . LYS B 1 122 ? -12.825 20.065 -17.337 1.00 51.31 690 LYS C CA 1
ATOM 2108 C C . LYS B 1 122 ? -13.118 18.926 -16.362 1.00 56.08 690 LYS C C 1
ATOM 2109 O O . LYS B 1 122 ? -13.618 19.188 -15.264 1.00 57.99 690 LYS C O 1
ATOM 2115 N N . PHE B 1 123 ? -12.794 17.675 -16.746 1.00 50.29 691 PHE C N 1
ATOM 2116 C CA . PHE B 1 123 ? -13.082 16.487 -15.939 1.00 50.27 691 PHE C CA 1
ATOM 2117 C C . PHE B 1 123 ? -11.952 15.985 -15.024 1.00 57.68 691 PHE C C 1
ATOM 2118 O O . PHE B 1 123 ? -12.233 15.146 -14.166 1.00 57.43 691 PHE C O 1
ATOM 2126 N N . ARG B 1 124 ? -10.700 16.464 -15.187 1.00 56.78 692 ARG C N 1
ATOM 2127 C CA . ARG B 1 124 ? -9.593 15.995 -14.336 1.00 59.94 692 ARG C CA 1
ATOM 2128 C C . ARG B 1 124 ? -9.725 16.429 -12.857 1.00 68.91 692 ARG C C 1
ATOM 2129 O O . ARG B 1 124 ? -9.273 15.696 -11.981 1.00 70.46 692 ARG C O 1
ATOM 2137 N N . ASN B 1 125 ? -10.343 17.607 -12.591 1.00 67.73 693 ASN C N 1
ATOM 2138 C CA . ASN B 1 125 ? -10.546 18.133 -11.233 1.00 71.12 693 ASN C CA 1
ATOM 2139 C C . ASN B 1 125 ? -11.950 17.808 -10.681 1.00 75.99 693 ASN C C 1
ATOM 2140 O O . ASN B 1 125 ? -12.265 18.187 -9.551 1.00 77.77 693 ASN C O 1
ATOM 2145 N N . SER B 1 126 ? -12.776 17.099 -11.476 1.00 71.10 694 SER C N 1
ATOM 2146 C CA . SER B 1 126 ? -14.145 16.692 -11.143 1.00 70.46 694 SER C CA 1
ATOM 2147 C C . SER B 1 126 ? -14.189 15.612 -10.046 1.00 77.33 694 SER C C 1
ATOM 2148 O O . SER B 1 126 ? -13.281 14.779 -9.960 1.00 76.92 694 SER C O 1
ATOM 2151 N N . CYS B 1 127 ? -15.265 15.632 -9.221 1.00 76.55 695 CYS C N 1
ATOM 2152 C CA . CYS B 1 127 ? -15.512 14.725 -8.088 1.00 78.63 695 CYS C CA 1
ATOM 2153 C C . CYS B 1 127 ? -15.679 13.240 -8.483 1.00 82.09 695 CYS C C 1
ATOM 2154 O O . CYS B 1 127 ? -15.452 12.368 -7.645 1.00 83.19 695 CYS C O 1
ATOM 2157 N N . VAL B 1 128 ? -16.052 12.951 -9.744 1.00 77.22 696 VAL C N 1
ATOM 2158 C CA . VAL B 1 128 ? -16.244 11.579 -10.254 1.00 76.04 696 VAL C CA 1
ATOM 2159 C C . VAL B 1 128 ? -14.916 10.770 -10.313 1.00 81.36 696 VAL C C 1
ATOM 2160 O O . VAL B 1 128 ? -14.952 9.542 -10.188 1.00 80.96 696 VAL C O 1
ATOM 2164 N N . MET B 1 129 ? -13.760 11.456 -10.458 1.00 79.37 697 MET C N 1
ATOM 2165 C CA . MET B 1 129 ? -12.436 10.824 -10.535 1.00 81.10 697 MET C CA 1
ATOM 2166 C C . MET B 1 129 ? -12.081 9.942 -9.309 1.00 90.81 697 MET C C 1
ATOM 2167 O O . MET B 1 129 ? -11.207 9.073 -9.417 1.00 91.38 697 MET C O 1
ATOM 2172 N N . ASP B 1 130 ? -12.777 10.148 -8.167 1.00 90.81 698 ASP C N 1
ATOM 2173 C CA . ASP B 1 130 ? -12.591 9.378 -6.932 1.00 94.10 698 ASP C CA 1
ATOM 2174 C C . ASP B 1 130 ? -13.222 7.974 -7.024 1.00 98.45 698 ASP C C 1
ATOM 2175 O O . ASP B 1 130 ? -12.631 7.008 -6.535 1.00 99.90 698 ASP C O 1
ATOM 2180 N N . GLU B 1 131 ? -14.415 7.870 -7.657 1.00 92.86 699 GLU C N 1
ATOM 2181 C CA . GLU B 1 131 ? -15.193 6.636 -7.852 1.00 91.52 699 GLU C CA 1
ATOM 2182 C C . GLU B 1 131 ? -14.466 5.578 -8.732 1.00 94.31 699 GLU C C 1
ATOM 2183 O O . GLU B 1 131 ? -13.488 5.903 -9.409 1.00 93.95 699 GLU C O 1
ATOM 2189 N N . ASN B 1 132 ? -14.959 4.315 -8.703 1.00 89.97 700 ASN C N 1
ATOM 2190 C CA . ASN B 1 132 ? -14.472 3.138 -9.441 1.00 89.25 700 ASN C CA 1
ATOM 2191 C C . ASN B 1 132 ? -14.119 3.438 -10.928 1.00 90.64 700 ASN C C 1
ATOM 2192 O O . ASN B 1 132 ? -14.857 4.191 -11.572 1.00 88.52 700 ASN C O 1
ATOM 2197 N N . PRO B 1 133 ? -13.011 2.865 -11.485 1.00 86.92 701 PRO C N 1
ATOM 2198 C CA . PRO B 1 133 ? -12.629 3.173 -12.883 1.00 84.41 701 PRO C CA 1
ATOM 2199 C C . PRO B 1 133 ? -13.697 2.979 -13.962 1.00 83.21 701 PRO C C 1
ATOM 2200 O O . PRO B 1 133 ? -13.667 3.694 -14.964 1.00 81.01 701 PRO C O 1
ATOM 2204 N N . ALA B 1 134 ? -14.633 2.035 -13.763 1.00 77.89 702 ALA C N 1
ATOM 2205 C CA . ALA B 1 134 ? -15.711 1.743 -14.716 1.00 74.89 702 ALA C CA 1
ATOM 2206 C C . ALA B 1 134 ? -16.751 2.875 -14.835 1.00 76.17 702 ALA C C 1
ATOM 2207 O O . ALA B 1 134 ? -17.542 2.878 -15.787 1.00 74.90 702 ALA C O 1
ATOM 2209 N N . TYR B 1 135 ? -16.736 3.840 -13.891 1.00 70.64 703 TYR C N 1
ATOM 2210 C CA . TYR B 1 135 ? -17.678 4.960 -13.891 1.00 67.81 703 TYR C CA 1
ATOM 2211 C C . TYR B 1 135 ? -17.044 6.323 -14.266 1.00 67.26 703 TYR C C 1
ATOM 2212 O O . TYR B 1 135 ? -17.742 7.343 -14.340 1.00 65.47 703 TYR C O 1
ATOM 2221 N N . ARG B 1 136 ? -15.733 6.315 -14.541 1.00 61.34 704 ARG C N 1
ATOM 2222 C CA . ARG B 1 136 ? -14.934 7.494 -14.850 1.00 60.00 704 ARG C CA 1
ATOM 2223 C C . ARG B 1 136 ? -14.873 7.869 -16.338 1.00 58.81 704 ARG C C 1
ATOM 2224 O O . ARG B 1 136 ? -14.969 6.965 -17.186 1.00 56.11 704 ARG C O 1
ATOM 2232 N N . PRO B 1 137 ? -14.626 9.182 -16.668 1.00 53.21 705 PRO C N 1
ATOM 2233 C CA . PRO B 1 137 ? -14.418 9.568 -18.076 1.00 51.17 705 PRO C CA 1
ATOM 2234 C C . PRO B 1 137 ? -13.216 8.819 -18.633 1.00 54.26 705 PRO C C 1
ATOM 2235 O O . PRO B 1 137 ? -12.287 8.512 -17.883 1.00 53.89 705 PRO C O 1
ATOM 2239 N N . LYS B 1 138 ? -13.260 8.473 -19.927 1.00 49.46 706 LYS C N 1
ATOM 2240 C CA . LYS B 1 138 ? -12.204 7.682 -20.557 1.00 49.50 706 LYS C CA 1
ATOM 2241 C C . LYS B 1 138 ? -11.590 8.363 -21.767 1.00 53.78 706 LYS C C 1
ATOM 2242 O O . LYS B 1 138 ? -12.311 8.901 -22.616 1.00 51.80 706 LYS C O 1
ATOM 2248 N N . ILE B 1 139 ? -10.251 8.314 -21.850 1.00 50.53 707 ILE C N 1
ATOM 2249 C CA . ILE B 1 139 ? -9.500 8.845 -22.983 1.00 49.53 707 ILE C CA 1
ATOM 2250 C C . ILE B 1 139 ? -8.787 7.708 -23.708 1.00 53.05 707 ILE C C 1
ATOM 2251 O O . ILE B 1 139 ? -8.467 6.693 -23.092 1.00 53.75 707 ILE C O 1
ATOM 2256 N N . PHE B 1 140 ? -8.604 7.854 -25.024 1.00 48.99 708 PHE C N 1
ATOM 2257 C CA . PHE B 1 140 ? -7.955 6.863 -25.892 1.00 49.44 708 PHE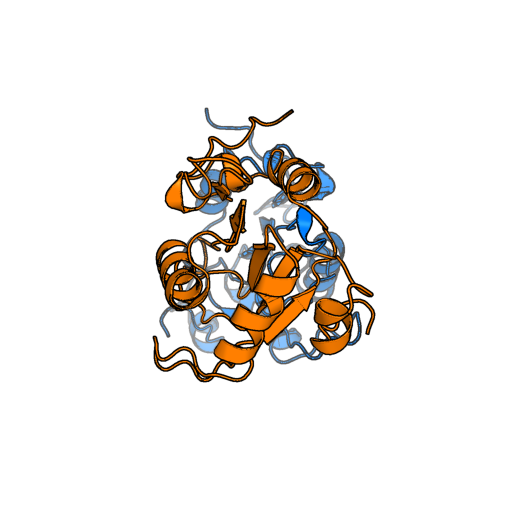 C CA 1
ATOM 2258 C C . PHE B 1 140 ? -6.920 7.585 -26.761 1.00 55.36 708 PHE C C 1
ATOM 2259 O O . PHE B 1 140 ? -7.065 8.791 -26.987 1.00 53.91 708 PHE C O 1
ATOM 2267 N N . VAL B 1 141 ? -5.871 6.858 -27.234 1.00 54.14 709 VAL C N 1
ATOM 2268 C CA . VAL B 1 141 ? -4.792 7.407 -28.083 1.00 55.47 709 VAL C CA 1
ATOM 2269 C C . VAL B 1 141 ? -5.417 7.964 -29.373 1.00 59.51 709 VAL C C 1
ATOM 2270 O O . VAL B 1 141 ? -6.225 7.273 -30.003 1.00 58.58 709 VAL C O 1
ATOM 2274 N N . SER B 1 142 ? -5.075 9.223 -29.731 1.00 56.14 710 SER C N 1
ATOM 2275 C CA . SER B 1 142 ? -5.646 9.908 -30.894 1.00 54.80 710 SER C CA 1
ATOM 2276 C C . SER B 1 142 ? -5.027 9.528 -32.235 1.00 62.04 710 SER C C 1
ATOM 2277 O O . SER B 1 142 ? -5.745 9.461 -33.231 1.00 59.41 710 SER C O 1
ATOM 2280 N N . HIS B 1 143 ? -3.699 9.339 -32.279 1.00 64.66 711 HIS C N 1
ATOM 2281 C CA . HIS B 1 143 ? -2.971 9.043 -33.520 1.00 67.75 711 HIS C CA 1
ATOM 2282 C C . HIS B 1 143 ? -1.839 8.030 -33.313 1.00 77.22 711 HIS C C 1
ATOM 2283 O O . HIS B 1 143 ? -1.273 7.958 -32.222 1.00 77.65 711 HIS C O 1
ATOM 2290 N N . GLY B 1 144 ? -1.504 7.292 -34.375 1.00 77.45 712 GLY C N 1
ATOM 2291 C CA . GLY B 1 144 ? -0.436 6.296 -34.368 1.00 81.07 712 GLY C CA 1
ATOM 2292 C C . GLY B 1 144 ? -0.922 4.857 -34.366 1.00 88.18 712 GLY C C 1
ATOM 2293 O O . GLY B 1 144 ? -2.132 4.621 -34.470 1.00 86.26 712 GLY C O 1
ATOM 2294 N N . PRO B 1 145 ? -0.002 3.858 -34.237 1.00 88.71 713 PRO C N 1
ATOM 2295 C CA . PRO B 1 145 ? -0.434 2.442 -34.236 1.00 88.90 713 PRO C CA 1
ATOM 2296 C C . PRO B 1 145 ? -1.363 2.042 -33.088 1.00 91.96 713 PRO C C 1
ATOM 2297 O O . PRO B 1 145 ? -2.160 1.114 -33.253 1.00 90.02 713 PRO C O 1
ATOM 2301 N N . ASN B 1 146 ? -1.269 2.746 -31.936 1.00 89.27 714 ASN C N 1
ATOM 2302 C CA . ASN B 1 146 ? -2.099 2.492 -30.751 1.00 87.75 714 ASN C CA 1
ATOM 2303 C C . ASN B 1 146 ? -3.446 3.245 -30.761 1.00 88.29 714 ASN C C 1
ATOM 2304 O O . ASN B 1 146 ? -4.137 3.255 -29.737 1.00 86.72 714 ASN C O 1
ATOM 2309 N N . ARG B 1 147 ? -3.836 3.841 -31.916 1.00 83.43 715 ARG C N 1
ATOM 2310 C CA . ARG B 1 147 ? -5.091 4.586 -32.068 1.00 80.59 715 ARG C CA 1
ATOM 2311 C C . ARG B 1 147 ? -6.316 3.786 -31.574 1.00 84.18 715 ARG C C 1
ATOM 2312 O O . ARG B 1 147 ? -6.729 2.807 -32.211 1.00 84.41 715 ARG C O 1
ATOM 2320 N N . GLY B 1 148 ? -6.836 4.194 -30.415 1.00 78.71 716 GLY C N 1
ATOM 2321 C CA . GLY B 1 148 ? -7.988 3.563 -29.782 1.00 76.57 716 GLY C CA 1
ATOM 2322 C C . GLY B 1 148 ? -7.706 2.916 -28.440 1.00 80.27 716 GLY C C 1
ATOM 2323 O O . GLY B 1 148 ? -8.650 2.600 -27.705 1.00 78.58 716 GLY C O 1
ATOM 2324 N N . MET B 1 149 ? -6.410 2.697 -28.110 1.00 78.14 717 MET C N 1
ATOM 2325 C CA . MET B 1 149 ? -6.014 2.083 -26.838 1.00 78.77 717 MET C CA 1
ATOM 2326 C C . MET B 1 149 ? -6.220 3.066 -25.679 1.00 78.10 717 MET C C 1
ATOM 2327 O O . MET B 1 149 ? -5.765 4.209 -25.756 1.00 78.01 717 MET C O 1
ATOM 2332 N N . GLU B 1 150 ? -6.935 2.623 -24.623 1.00 70.76 718 GLU C N 1
ATOM 2333 C CA . GLU B 1 150 ? -7.241 3.437 -23.444 1.00 68.47 718 GLU C CA 1
ATOM 2334 C C . GLU B 1 150 ? -5.987 3.993 -22.788 1.00 71.42 718 GLU C C 1
ATOM 2335 O O . GLU B 1 150 ? -5.031 3.258 -22.554 1.00 72.89 718 GLU C O 1
ATOM 2341 N N . GLU B 1 151 ? -5.997 5.305 -22.532 1.00 65.80 719 GLU C N 1
ATOM 2342 C CA . GLU B 1 151 ? -4.900 6.042 -21.912 1.00 67.42 719 GLU C CA 1
ATOM 2343 C C . GLU B 1 151 ? -5.246 6.326 -20.453 1.00 71.47 719 GLU C C 1
ATOM 2344 O O . GLU B 1 151 ? -6.424 6.547 -20.147 1.00 68.83 719 GLU C O 1
ATOM 2350 N N . PRO B 1 152 ? -4.250 6.400 -19.540 1.00 70.49 720 PRO C N 1
ATOM 2351 C CA . PRO B 1 152 ? -4.578 6.762 -18.151 1.00 70.75 720 PRO C CA 1
ATOM 2352 C C . PRO B 1 152 ? -4.988 8.237 -18.100 1.00 72.43 720 PRO C C 1
ATOM 2353 O O . PRO B 1 152 ? -4.336 9.073 -18.733 1.00 72.21 720 PRO C O 1
ATOM 2357 N N . PHE B 1 153 ? -6.096 8.547 -17.402 1.00 67.00 721 PHE C N 1
ATOM 2358 C CA . PHE B 1 153 ? -6.580 9.927 -17.282 1.00 65.33 721 PHE C CA 1
ATOM 2359 C C . PHE B 1 153 ? -5.635 10.771 -16.399 1.00 72.56 721 PHE C C 1
ATOM 2360 O O . PHE B 1 153 ? -5.283 10.322 -15.298 1.00 74.13 721 PHE C O 1
ATOM 2368 N N . PRO B 1 154 ? -5.216 11.987 -16.852 1.00 69.88 722 PRO C N 1
ATOM 2369 C CA . PRO B 1 154 ? -4.332 12.822 -16.016 1.00 72.91 722 PRO C CA 1
ATOM 2370 C C . PRO B 1 154 ? -4.933 13.133 -14.647 1.00 78.86 722 PRO C C 1
ATOM 2371 O O . PRO B 1 154 ? -6.130 13.406 -14.543 1.00 76.90 722 PRO C O 1
ATOM 2375 N N . ALA B 1 155 ? -4.101 13.041 -13.598 1.00 78.85 723 ALA C N 1
ATOM 2376 C CA . ALA B 1 155 ? -4.461 13.262 -12.194 1.00 80.46 723 ALA C CA 1
ATOM 2377 C C . ALA B 1 155 ? -5.004 14.691 -11.910 1.00 84.74 723 ALA C C 1
ATOM 2378 O O . ALA B 1 155 ? -4.712 15.601 -12.693 1.00 83.61 723 ALA C O 1
ATOM 2380 N N . PRO B 1 156 ? -5.773 14.924 -10.804 1.00 82.71 724 PRO C N 1
ATOM 2381 C CA . PRO B 1 156 ? -6.262 16.291 -10.523 1.00 82.81 724 PRO C CA 1
ATOM 2382 C C . PRO B 1 156 ? -5.150 17.286 -10.184 1.00 89.18 724 PRO C C 1
ATOM 2383 O O . PRO B 1 156 ? -4.146 16.900 -9.584 1.00 91.58 724 PRO C O 1
ATOM 2387 N N . ASN B 1 157 ? -5.334 18.566 -10.572 1.00 84.85 725 ASN C N 1
ATOM 2388 C CA . ASN B 1 157 ? -4.381 19.648 -10.303 1.00 109.19 725 ASN C CA 1
ATOM 2389 C C . ASN B 1 157 ? -5.041 20.843 -9.612 1.00 137.58 725 ASN C C 1
ATOM 2390 O O . ASN B 1 157 ? -5.792 20.666 -8.653 1.00 96.52 725 ASN C O 1
#

InterPro domains:
  IPR000504 RNA recognition motif domain [PF00076] (197-261)
  IPR000504 RNA recognition motif domain [PS50102] (195-270)
  IPR000504 RNA recognition motif domain [SM00360] (196-266)
  IPR007201 Mei2-like, C-terminal RNA recognition motif [PF04059] (596-692)
  IPR012677 Nucleotide-binding alpha-beta plait domain superfamily [G3DSA:3.30.70.330] (190-280)
  IPR034862 Fungal Mei2-like, RNA recognition motif 3 [cd12532] (596-685)
  IPR034863 Fungal Mei2-like, RNA recognition motif 2 [cd12528] (287-362)
  IPR035979 RNA-binding domain superfamily [SSF54928] (194-364)
  IPR035979 RNA-binding domain superfamily [SSF54928] (598-682)

Organism: Schizosaccharomyces pombe (strain 972 / ATCC 24843) (NCBI:txid284812)

Radius of gyration: 21.73 Å; Cα contacts (8 Å, |Δi|>4): 545; chains: 2; bounding box: 53×32×68 Å

Nearest PDB structures (foldseek):
  6yyl-assembly2_C  TM=1.007E+00  e=1.744E-32  Schizosaccharomyces pombe 972h-
  7dus-assembly1_A-2  TM=8.418E-01  e=6.041E-22  Schizosaccharomyces pombe 972h-
  8xme-assembly1_M  TM=6.729E-01  e=1.429E-03  Arabidopsis thaliana
  3n9u-assembly1_C  TM=6.615E-01  e=8.793E-03  Homo sapiens
  2lkz-assembly1_A  TM=6.701E-01  e=2.827E-02  Homo sapiens

B-factor: mean 45.54, std 19.14, range [21.96, 145.35]

Solvent-accessible surface area: 15447 Å² total; per-residue (Å²): 138,181,19,60,32,59,57,71,70,1,73,79,43,132,22,94,69,24,0,0,9,0,70,61,1,4,84,111,9,61,6,111,60,0,63,77,25,0,34,111,48,0,155,15,31,8,7,0,0,9,0,74,35,8,91,20,44,154,20,4,42,21,34,0,6,0,7,1,25,95,18,92,14,0,35,68,0,2,154,46,47,46,50,61,102,14,129,41,115,188,25,154,88,76,0,45,12,17,4,4,102,36,29,22,34,103,148,0,13,85,89,12,42,66,35,35,9,25,120,64,76,92,61,93,68,4,28,8,3,24,20,133,46,144,82,125,20,108,74,48,126,37,39,70,95,92,165,123,193,32,59,30,68,62,73,76,1,70,74,41,125,24,94,70,25,0,0,23,0,68,65,0,4,79,109,10,65,20,111,59,0,65,80,20,0,33,111,51,0,158,18,34,8,6,0,11,6,2,44,30,23,88,38,68,156,26,4,50,15,63,0,9,0,6,0,25,104,22,88,15,0,30,70,0,1,141,43,43,54,46,54,96,14,127,45,102,188,24,157,82,76,0,53,12,18,4,3,137,21,24,21,31,113,153,0,19,91,104,6,43,85,27,30,25,22,109,83,85,80,60,81,64,4,46,7,1,34,22,139,44,148,86,122,19,121,93,51,125,37,44,71,89,130

Foldseek 3Di:
DVFADDLVCLVVPVDWFFKKKWFQDDFQQAQVNVVVVCCVFQQLFWFKKAFDADVVVNGTPGIMITGGLGSNVCVRRCVVFAPDDPPPPPDPTGIHMTGDPQTDPVSVLVVPQQPPLVVDDVVRHIWGAASDDPRRRHTDPRDHHPD/DVFADDLVCQVVVVDWFFKKKKFQADFQQFQVNVVVVCCVFPQLFWFKKAFAADVVVNGTPGMMITGGLGSNVCVRSCVVAAQDDPPPPPDPTGIDMTGDPQTDDVSVLVVQQQDPCVVDDPRRGMWGADSDDPRRRHTDDRDHHD

GO terms:
  GO:0000228 nuclear chromosome (C, IDA)
  GO:0000932 P-body (C, IDA)
  GO:0005634 nucleus (C, IDA)
  GO:0005737 cytoplasm (C, IDA)
  GO:0033620 Mei2 nuclear dot complex (C, IDA)
  GO:0034064 Tor2-Mei2-Ste11 complex (C, IDA)
  GO:2000766 negative regulation of cytoplasmic translation (P, IDA)
  GO:0046831 regulation of RNA export from nucleus (P, EXP)
  GO:0140311 protein sequestering activity (F, EXP)
  GO:0005737 cytoplasm (C, HDA)
  GO:0005829 cytosol (C, HDA)
  GO:0051446 positive regulation of meiotic cell cycle (P, IMP)
  GO:0051728 cell cycle switching, mitotic to meiotic cell cycle (P, IMP)
  GO:0140538 negative regulation of conjugation with zygote (P, IMP)
  GO:0005515 protein binding (F, IPI)
  GO:0008266 poly(U) RNA binding (F, IPI)
  GO:0033620 Mei2 nuclear dot complex (C, IPI)
  GO:0106222 lncRNA binding (F, IPI)

Sequence (293 aa):
DRNSVDYAQIASGIDTRTTVMMIKNIPNKFTQQMLRDYIDVTNKGTYDFLYLRIDFVNKCNVGYAFINFIEPQSIITFGKARVGTQWNVFHSEKICDISYANIQGKDRLIEKFRNSCCVMDENPAYRPKIFVSHGPNRGMEEPFPAPNNDRNSVDYAQIASGIDTRTTVMIKNIPNKFTQQMLRDYIDVTNKGTYDFLYLRIDFVNKCNVGYAFINFIEPQSIITFGKARVGTQWNVFHSEKICDISYANIQGKDRLIEKFRNSCVMDENPAYRPKIFVSHGPNRGMEEPFPAPN